Protein AF-T1HSN4-F1 (afdb_monomer_lite)

Foldseek 3Di:
DDPVQVVVVLQQVVVVLLVCLLQVQQDQDPVQKDKDKDDWDQDPDPPPPPDDDDDDDDDDDDDDPDPPPVPRPTPDIHMHMDRHDRPRTLALDDPPDLVNGDNNCLPDPSQQQFDDPVVLVVPLVQLVDPVNLVVVLVVVVVVQVVDPPDDPVSSVSSSVSSNVSSVLVNVSSVVRGGSNVSSVVVVVD

pLDDT: mean 83.78, std 20.52, range [31.2, 98.5]

Organism: Rhodnius prolixus (NCBI:txid13249)

Structure (mmCIF, N/CA/C/O backbone):
data_AF-T1HSN4-F1
#
_entry.id   AF-T1HSN4-F1
#
loop_
_atom_site.group_PDB
_atom_site.id
_atom_site.type_symbol
_atom_site.label_atom_id
_atom_site.label_alt_id
_atom_site.label_comp_id
_atom_site.label_asym_id
_atom_site.label_entity_id
_atom_site.label_seq_id
_atom_site.pdbx_PDB_ins_code
_atom_site.Cartn_x
_atom_site.Cartn_y
_atom_site.Cartn_z
_atom_site.occupancy
_atom_site.B_iso_or_equiv
_atom_site.auth_seq_id
_atom_site.auth_comp_id
_atom_site.auth_asym_id
_atom_site.auth_atom_id
_atom_site.pdbx_PDB_model_num
ATOM 1 N N . MET A 1 1 ? -18.348 -6.187 16.589 1.00 70.88 1 MET A N 1
ATOM 2 C CA . MET A 1 1 ? -16.921 -6.561 16.708 1.00 70.88 1 MET A CA 1
ATOM 3 C C . MET A 1 1 ? -16.352 -5.820 17.912 1.00 70.88 1 MET A C 1
ATOM 5 O O . MET A 1 1 ? -16.680 -4.645 18.036 1.00 70.88 1 MET A O 1
ATOM 9 N N . PRO A 1 2 ? -15.595 -6.470 18.813 1.00 86.38 2 PRO A N 1
ATOM 10 C CA . PRO A 1 2 ? -15.003 -5.798 19.972 1.00 86.38 2 PRO A CA 1
ATOM 11 C C . PRO A 1 2 ? -14.110 -4.615 19.551 1.00 86.38 2 PRO A C 1
ATOM 13 O O . PRO A 1 2 ? -13.456 -4.732 18.510 1.00 86.38 2 PRO A O 1
ATOM 16 N N . PRO A 1 3 ? -14.028 -3.520 20.334 1.00 89.31 3 PRO A N 1
ATOM 17 C CA . PRO A 1 3 ? -13.221 -2.346 19.981 1.00 89.31 3 PRO A CA 1
ATOM 18 C C . PRO A 1 3 ? -11.753 -2.676 19.680 1.00 89.31 3 PRO A C 1
ATOM 20 O O . PRO A 1 3 ? -11.204 -2.196 18.695 1.00 89.31 3 PRO A O 1
ATOM 23 N N . SER A 1 4 ? -11.151 -3.588 20.448 1.00 90.62 4 SER A N 1
ATOM 24 C CA . SER A 1 4 ? -9.770 -4.045 20.236 1.00 90.62 4 SER A CA 1
ATOM 25 C C . SER A 1 4 ? -9.547 -4.725 18.879 1.00 90.62 4 SER A C 1
ATOM 27 O O . SER A 1 4 ? -8.479 -4.606 18.285 1.00 90.62 4 SER A O 1
ATOM 29 N N . ILE A 1 5 ? -10.559 -5.421 18.354 1.00 93.88 5 ILE A N 1
ATOM 30 C CA . ILE A 1 5 ? -10.493 -6.071 17.039 1.00 93.88 5 ILE A CA 1
ATOM 31 C C . ILE A 1 5 ? -10.725 -5.055 15.924 1.00 93.88 5 ILE A C 1
ATOM 33 O O . ILE A 1 5 ? -10.066 -5.140 14.892 1.00 93.88 5 ILE A O 1
ATOM 37 N N . GLN A 1 6 ? -11.607 -4.073 16.132 1.00 93.94 6 GLN A N 1
ATOM 38 C CA . GLN A 1 6 ? -11.789 -2.972 15.180 1.00 93.94 6 GLN A CA 1
ATOM 39 C C . GLN A 1 6 ? -10.503 -2.158 15.027 1.00 93.94 6 GLN A C 1
ATOM 41 O O . GLN A 1 6 ? -10.100 -1.855 13.908 1.00 93.94 6 GLN A O 1
ATOM 46 N N . GLU A 1 7 ? -9.825 -1.869 16.136 1.00 95.12 7 GLU A N 1
ATOM 47 C CA . GLU A 1 7 ? -8.536 -1.183 16.130 1.00 95.12 7 GLU A CA 1
ATOM 48 C C . GLU A 1 7 ? -7.459 -2.015 15.420 1.00 95.12 7 GLU A C 1
ATOM 50 O O . GLU A 1 7 ? -6.764 -1.513 14.537 1.00 95.12 7 GLU A O 1
ATOM 55 N N . LYS A 1 8 ? -7.364 -3.317 15.724 1.00 95.75 8 LYS A N 1
ATOM 56 C CA . LYS A 1 8 ? -6.424 -4.218 15.040 1.00 95.75 8 LYS A CA 1
ATOM 57 C C . LYS A 1 8 ? -6.699 -4.322 13.537 1.00 95.75 8 LYS A C 1
ATOM 59 O O . LYS A 1 8 ? -5.757 -4.368 12.745 1.00 95.75 8 LYS A O 1
ATOM 64 N N . PHE A 1 9 ? -7.970 -4.353 13.143 1.00 97.06 9 PHE A N 1
ATOM 65 C CA . PHE A 1 9 ? -8.371 -4.315 11.742 1.00 97.06 9 PHE A CA 1
ATOM 66 C C . PHE A 1 9 ? -7.920 -3.015 11.079 1.00 97.06 9 PHE A C 1
ATOM 68 O O . PHE A 1 9 ? -7.294 -3.070 10.025 1.00 97.06 9 PHE A O 1
ATOM 75 N N . GLN A 1 10 ? -8.171 -1.869 11.719 1.00 98.12 10 GLN A N 1
ATOM 76 C CA . GLN A 1 10 ? -7.776 -0.560 11.200 1.00 98.12 10 GLN A CA 1
ATOM 77 C C . GLN A 1 10 ? -6.262 -0.480 10.974 1.00 98.12 10 GLN A C 1
ATOM 79 O O . GLN A 1 10 ? -5.831 -0.089 9.895 1.00 98.12 10 GLN A O 1
ATOM 84 N N . ARG A 1 11 ? -5.451 -0.944 11.932 1.00 97.75 11 ARG A N 1
ATOM 85 C CA . ARG A 1 11 ? -3.982 -0.962 11.805 1.00 97.75 11 ARG A CA 1
ATOM 86 C C . ARG A 1 11 ? -3.500 -1.812 10.624 1.00 97.75 11 ARG A C 1
ATOM 88 O O . ARG A 1 11 ? -2.551 -1.450 9.936 1.00 97.75 11 ARG A O 1
ATOM 95 N N . GLN A 1 12 ? -4.140 -2.953 10.361 1.00 97.94 12 GLN A N 1
ATOM 96 C CA . GLN A 1 12 ? -3.793 -3.778 9.197 1.00 97.94 12 GLN A CA 1
ATOM 97 C C . GLN A 1 12 ? -4.318 -3.202 7.885 1.00 97.94 12 GLN A C 1
ATOM 99 O O . GLN A 1 12 ? -3.658 -3.327 6.855 1.00 97.94 12 GLN A O 1
ATOM 104 N N . PHE A 1 13 ? -5.471 -2.541 7.927 1.00 98.31 13 PHE A N 1
ATOM 105 C CA . PHE A 1 13 ? -6.030 -1.841 6.784 1.00 98.31 13 PHE A CA 1
ATOM 106 C C . PHE A 1 13 ? -5.113 -0.697 6.337 1.00 98.31 13 PHE A C 1
ATOM 108 O O . PHE A 1 13 ? -4.832 -0.565 5.150 1.00 98.31 13 PHE A O 1
ATOM 115 N N . GLU A 1 14 ? -4.561 0.067 7.278 1.00 98.50 14 GLU A N 1
ATOM 116 C CA . GLU A 1 14 ? -3.567 1.102 6.981 1.00 98.50 14 GLU A CA 1
ATOM 117 C C . GLU A 1 14 ? -2.347 0.520 6.258 1.00 98.50 14 GLU A C 1
ATOM 119 O O . GLU A 1 14 ? -1.920 1.073 5.252 1.00 98.50 14 GLU A O 1
ATOM 124 N N . ARG A 1 15 ? -1.832 -0.642 6.680 1.00 98.44 15 ARG A N 1
ATOM 125 C CA . ARG A 1 15 ? -0.707 -1.305 5.989 1.00 98.44 15 ARG A CA 1
ATOM 126 C C . ARG A 1 15 ? -1.040 -1.699 4.546 1.00 98.44 15 ARG A C 1
ATOM 128 O O . ARG A 1 15 ? -0.194 -1.527 3.673 1.00 98.44 15 ARG A O 1
ATOM 135 N N . LEU A 1 16 ? -2.258 -2.189 4.291 1.00 98.06 16 LEU A N 1
ATOM 136 C CA . LEU A 1 16 ? -2.744 -2.462 2.932 1.00 98.06 16 LEU A CA 1
ATOM 137 C C . LEU A 1 16 ? -2.761 -1.179 2.088 1.00 98.06 16 LEU A C 1
ATOM 139 O O . LEU A 1 16 ? -2.258 -1.182 0.967 1.00 98.06 16 LEU A O 1
ATOM 143 N N . VAL A 1 17 ? -3.285 -0.083 2.645 1.00 97.88 17 VAL A N 1
ATOM 144 C CA . VAL A 1 17 ? -3.332 1.228 1.978 1.00 97.88 17 VAL A CA 1
ATOM 145 C C . VAL A 1 17 ? -1.932 1.704 1.596 1.00 97.88 17 VAL A C 1
ATOM 147 O O . VAL A 1 17 ? -1.725 2.104 0.454 1.00 97.88 17 VAL A O 1
ATOM 150 N N . ILE A 1 18 ? -0.971 1.643 2.524 1.00 98.12 18 ILE A N 1
ATOM 151 C CA . ILE A 1 18 ? 0.416 2.063 2.276 1.00 98.12 18 ILE A CA 1
ATOM 152 C C . ILE A 1 18 ? 1.037 1.241 1.140 1.00 98.12 18 ILE A C 1
ATOM 154 O O . ILE A 1 18 ? 1.591 1.817 0.203 1.00 98.12 18 ILE A O 1
ATOM 158 N N . LEU A 1 19 ? 0.898 -0.088 1.190 1.00 97.94 19 LEU A N 1
ATOM 159 C CA . LEU A 1 19 ? 1.418 -0.992 0.162 1.00 97.94 19 LEU A CA 1
ATOM 160 C C . LEU A 1 19 ? 0.832 -0.680 -1.223 1.00 97.94 19 LEU A C 1
ATOM 162 O O . LEU A 1 19 ? 1.575 -0.500 -2.190 1.00 97.94 19 LEU A O 1
ATOM 166 N N . ASP A 1 20 ? -0.494 -0.601 -1.322 1.00 97.00 20 ASP A N 1
ATOM 167 C CA . ASP A 1 20 ? -1.179 -0.348 -2.592 1.00 97.00 20 ASP A CA 1
ATOM 168 C C . ASP A 1 20 ? -0.855 1.025 -3.162 1.00 97.00 20 ASP A C 1
ATOM 170 O O . ASP A 1 20 ? -0.756 1.180 -4.381 1.00 97.00 20 ASP A O 1
ATOM 174 N N . TYR A 1 21 ? -0.701 2.019 -2.288 1.00 96.62 21 TYR A N 1
ATOM 175 C CA . TYR A 1 21 ? -0.431 3.381 -2.704 1.00 96.62 21 TYR A CA 1
ATOM 176 C C . TYR A 1 21 ? 0.993 3.535 -3.239 1.00 96.62 21 TYR A C 1
ATOM 178 O O . TYR A 1 21 ? 1.156 4.027 -4.353 1.00 96.62 21 TYR A O 1
ATOM 186 N N . ILE A 1 22 ? 2.005 3.046 -2.507 1.00 96.31 22 ILE A N 1
ATOM 187 C CA . ILE A 1 22 ? 3.416 3.103 -2.933 1.00 96.31 22 ILE A CA 1
ATOM 188 C C . ILE A 1 22 ? 3.606 2.369 -4.262 1.00 96.31 22 ILE A C 1
ATOM 190 O O . ILE A 1 22 ? 4.183 2.913 -5.200 1.00 96.31 22 ILE A O 1
ATOM 194 N N . THR A 1 23 ? 3.067 1.154 -4.374 1.00 95.75 23 THR A N 1
ATOM 195 C CA . THR A 1 23 ? 3.206 0.331 -5.588 1.00 95.75 23 THR A CA 1
ATOM 196 C C . THR A 1 23 ? 2.285 0.773 -6.729 1.00 95.75 23 THR A C 1
ATOM 198 O O . THR A 1 23 ? 2.372 0.240 -7.835 1.00 95.75 23 THR A O 1
ATOM 201 N N . ARG A 1 24 ? 1.394 1.740 -6.473 1.00 94.50 24 ARG A N 1
ATOM 202 C CA . ARG A 1 24 ? 0.307 2.170 -7.358 1.00 94.50 24 ARG A CA 1
ATOM 203 C C . ARG A 1 24 ? -0.432 0.974 -7.968 1.00 94.50 24 ARG A C 1
ATOM 205 O O . ARG A 1 24 ? -0.505 0.834 -9.188 1.00 94.50 24 ARG A O 1
ATOM 212 N N . ASN A 1 25 ? -0.991 0.118 -7.113 1.00 94.50 25 ASN A N 1
ATOM 213 C CA . ASN A 1 25 ? -1.772 -1.031 -7.566 1.00 94.50 25 ASN A CA 1
ATOM 214 C C . ASN A 1 25 ? -2.986 -0.566 -8.391 1.00 94.50 25 ASN A C 1
ATOM 216 O O . ASN A 1 25 ? -3.783 0.264 -7.942 1.00 94.50 25 ASN A O 1
ATOM 220 N N . THR A 1 26 ? -3.098 -1.078 -9.616 1.00 91.56 26 THR A N 1
ATOM 221 C CA . THR A 1 26 ? -4.154 -0.704 -10.564 1.00 91.56 26 THR A CA 1
ATOM 222 C C . THR A 1 26 ? -5.384 -1.603 -10.487 1.00 91.56 26 THR A C 1
ATOM 224 O O . THR A 1 26 ? -6.434 -1.220 -10.995 1.00 91.56 26 THR A O 1
ATOM 227 N N . ASP A 1 27 ? -5.297 -2.739 -9.797 1.00 91.75 27 ASP A N 1
ATOM 228 C CA . ASP A 1 27 ? -6.372 -3.728 -9.710 1.00 91.75 27 ASP A CA 1
ATOM 229 C C . ASP A 1 27 ? -6.675 -4.126 -8.261 1.00 91.75 27 ASP A C 1
ATOM 231 O O . ASP A 1 27 ? -6.878 -5.290 -7.919 1.00 91.75 27 ASP A O 1
ATOM 235 N N . ARG A 1 28 ? -6.706 -3.150 -7.347 1.00 93.31 28 ARG A N 1
ATOM 236 C CA . ARG A 1 28 ? -7.176 -3.418 -5.984 1.00 93.31 28 ARG A CA 1
ATOM 237 C C . ARG A 1 28 ? -8.697 -3.318 -5.899 1.00 93.31 28 ARG A C 1
ATOM 239 O O . ARG A 1 28 ? -9.244 -2.263 -5.553 1.00 93.31 28 ARG A O 1
ATOM 246 N N . SER A 1 29 ? -9.361 -4.435 -6.178 1.00 90.75 29 SER A N 1
ATOM 247 C CA . SER A 1 29 ? -10.767 -4.682 -5.841 1.00 90.75 29 SER A CA 1
ATOM 248 C C . SER A 1 29 ? -10.926 -5.095 -4.367 1.00 90.75 29 SER A C 1
ATOM 250 O O . SER A 1 29 ? -9.941 -5.379 -3.680 1.00 90.75 29 SER A O 1
ATOM 252 N N . ASN A 1 30 ? -12.166 -5.150 -3.867 1.00 88.75 30 ASN A N 1
ATOM 253 C CA . ASN A 1 30 ? -12.437 -5.676 -2.522 1.00 88.75 30 ASN A CA 1
ATOM 254 C C . ASN A 1 30 ? -12.309 -7.204 -2.420 1.00 88.75 30 ASN A C 1
ATOM 256 O O . ASN A 1 30 ? -12.270 -7.725 -1.310 1.00 88.75 30 ASN A O 1
ATOM 260 N N . ASP A 1 31 ? -12.198 -7.897 -3.553 1.00 90.81 31 ASP A N 1
ATOM 261 C CA . ASP A 1 31 ? -11.995 -9.346 -3.607 1.00 90.81 31 ASP A CA 1
ATOM 262 C C . ASP A 1 31 ? -10.498 -9.712 -3.573 1.00 90.81 31 ASP A C 1
ATOM 264 O O . ASP A 1 31 ? -10.127 -10.819 -3.185 1.00 90.81 31 ASP A O 1
ATOM 268 N N . ASN A 1 32 ? -9.620 -8.752 -3.897 1.00 92.62 32 ASN A N 1
ATOM 269 C CA . ASN A 1 32 ? -8.170 -8.950 -3.988 1.00 92.62 32 ASN A CA 1
ATOM 270 C C . ASN A 1 32 ? -7.445 -8.746 -2.643 1.00 92.62 32 ASN A C 1
ATOM 272 O O . ASN A 1 32 ? -6.226 -8.597 -2.594 1.00 92.62 32 ASN A O 1
ATOM 276 N N . TRP A 1 33 ? -8.160 -8.724 -1.522 1.00 95.62 33 TRP A N 1
ATOM 277 C CA . TRP A 1 33 ? -7.564 -8.785 -0.189 1.00 95.62 33 TRP A CA 1
ATOM 278 C C . TRP A 1 33 ? -8.473 -9.569 0.747 1.00 95.62 33 TRP A C 1
ATOM 280 O O . TRP A 1 33 ? -9.692 -9.428 0.738 1.00 95.62 33 TRP A O 1
ATOM 290 N N . LEU A 1 34 ? -7.870 -10.437 1.549 1.00 96.31 34 LEU A N 1
ATOM 291 C CA . LEU A 1 34 ? -8.600 -11.387 2.378 1.00 96.31 34 LEU A CA 1
ATOM 292 C C . LEU A 1 34 ? -8.568 -10.954 3.835 1.00 96.31 34 LEU A C 1
ATOM 294 O O . LEU A 1 34 ? -7.553 -10.451 4.315 1.00 96.31 34 LEU A O 1
ATOM 298 N N . ILE A 1 35 ? -9.657 -11.220 4.553 1.00 96.75 35 ILE A N 1
ATOM 299 C CA . ILE A 1 35 ? -9.759 -11.008 5.997 1.00 96.75 35 ILE A CA 1
ATOM 300 C C . ILE A 1 35 ? -9.915 -12.370 6.668 1.00 96.75 35 ILE A C 1
ATOM 302 O O . ILE A 1 35 ? -10.870 -13.098 6.400 1.00 96.75 35 ILE A O 1
ATOM 306 N N . LYS A 1 36 ? -9.003 -12.706 7.579 1.00 96.00 36 LYS A N 1
ATOM 307 C CA . LYS A 1 36 ? -9.133 -13.864 8.466 1.00 96.00 36 LYS A CA 1
ATOM 308 C C . LYS A 1 36 ? -9.567 -13.375 9.840 1.00 96.00 36 LYS A C 1
ATOM 310 O O . LYS A 1 36 ? -8.852 -12.598 10.461 1.00 96.00 36 LYS A O 1
ATOM 315 N N . TYR A 1 37 ? -10.716 -13.840 10.321 1.00 94.19 37 TYR A N 1
ATOM 316 C CA . TYR A 1 37 ? -11.210 -13.551 11.667 1.00 94.19 37 TYR A CA 1
ATOM 317 C C . TYR A 1 37 ? -11.317 -14.843 12.480 1.00 94.19 37 TYR A C 1
ATOM 319 O O . TYR A 1 37 ? -11.956 -15.800 12.043 1.00 94.19 37 TYR A O 1
ATOM 327 N N . THR A 1 38 ? -10.707 -14.854 13.663 1.00 91.31 38 THR A N 1
ATOM 328 C CA . THR A 1 38 ? -10.774 -15.959 14.622 1.00 91.31 38 THR A CA 1
ATOM 329 C C . THR A 1 38 ? -11.628 -15.508 15.814 1.00 91.31 38 THR A C 1
ATOM 331 O O . THR A 1 38 ? -11.218 -14.592 16.536 1.00 91.31 38 THR A O 1
ATOM 334 N N . PRO A 1 39 ? -12.824 -16.089 16.027 1.00 86.25 39 PRO A N 1
ATOM 335 C CA . PRO A 1 39 ? -13.663 -15.758 17.176 1.00 86.25 39 PRO A CA 1
ATOM 336 C C . PRO A 1 39 ? -13.039 -16.277 18.483 1.00 86.25 39 PRO A C 1
ATOM 338 O O . PRO A 1 39 ? -12.220 -17.197 18.443 1.00 86.25 39 PRO A O 1
ATOM 341 N N . PRO A 1 40 ? -13.427 -15.725 19.647 1.00 84.44 40 PRO A N 1
ATOM 342 C CA . PRO A 1 40 ? -12.931 -16.226 20.920 1.00 84.44 40 PRO A CA 1
ATOM 343 C C . PRO A 1 40 ? -13.474 -17.635 21.181 1.00 84.44 40 PRO A C 1
ATOM 345 O O . PRO A 1 40 ? -14.679 -17.865 21.060 1.00 84.44 40 PRO A O 1
ATOM 348 N N . VAL A 1 41 ? -12.599 -18.574 21.546 1.00 79.44 41 VAL A N 1
ATOM 349 C CA . VAL A 1 41 ? -12.989 -19.946 21.903 1.00 79.44 41 VAL A CA 1
ATOM 350 C C . VAL A 1 41 ? -12.861 -20.112 23.410 1.00 79.44 41 VAL A C 1
ATOM 352 O O . VAL A 1 41 ? -11.775 -19.962 23.968 1.00 79.44 41 VAL A O 1
ATOM 355 N N . VAL A 1 42 ? -13.972 -20.450 24.066 1.00 71.06 42 VAL A N 1
ATOM 356 C CA . VAL A 1 42 ? -13.965 -20.896 25.462 1.00 71.06 42 VAL A CA 1
ATOM 357 C C . VAL A 1 42 ? -13.654 -22.388 25.458 1.00 71.06 42 VAL A C 1
ATOM 359 O O . VAL A 1 42 ? -14.485 -23.205 25.053 1.00 71.06 42 VAL A O 1
ATOM 362 N N . ARG A 1 43 ? -12.436 -22.764 25.857 1.00 65.00 43 ARG A N 1
ATOM 363 C CA . ARG A 1 43 ? -12.098 -24.174 26.068 1.00 65.00 43 ARG A CA 1
ATOM 364 C C . ARG A 1 43 ? -12.631 -24.613 27.424 1.00 65.00 43 ARG A C 1
ATOM 366 O O . ARG A 1 43 ? -11.959 -24.454 28.437 1.00 65.00 43 ARG A O 1
ATOM 373 N N . ASN A 1 44 ? -13.807 -25.232 27.432 1.00 58.56 44 ASN A N 1
ATOM 374 C CA . ASN A 1 44 ? -14.220 -26.039 28.574 1.00 58.56 44 ASN A CA 1
ATOM 375 C C . ASN A 1 44 ? -13.273 -27.243 28.638 1.00 58.56 44 ASN A C 1
ATOM 377 O O . ASN A 1 44 ? -13.325 -28.111 27.763 1.00 58.56 44 ASN A O 1
ATOM 381 N N . GLN A 1 45 ? -12.379 -27.294 29.628 1.00 55.12 45 GLN A N 1
ATOM 382 C CA . GLN A 1 45 ? -11.611 -28.512 29.875 1.00 55.12 45 GLN A CA 1
ATOM 383 C C . GLN A 1 45 ? -12.601 -29.671 30.095 1.00 55.12 45 GLN A C 1
ATOM 385 O O . GLN A 1 45 ? -13.562 -29.511 30.858 1.00 55.12 45 GLN A O 1
ATOM 390 N N . PRO A 1 46 ? -12.414 -30.846 29.465 1.00 51.22 46 PRO A N 1
ATOM 391 C CA . PRO A 1 46 ? -13.139 -32.025 29.896 1.00 51.22 46 PRO A CA 1
ATOM 392 C C . PRO A 1 46 ? -12.680 -32.320 31.324 1.00 51.22 46 PRO A C 1
ATOM 394 O O . PRO A 1 46 ? -11.526 -32.681 31.541 1.00 51.22 46 PRO A O 1
ATOM 397 N N . ARG A 1 47 ? -13.577 -32.128 32.302 1.00 49.03 47 ARG A N 1
ATOM 398 C CA . ARG A 1 47 ? -13.375 -32.598 33.676 1.00 49.03 47 ARG A CA 1
ATOM 399 C C . ARG A 1 47 ? -12.904 -34.046 33.594 1.00 49.03 47 ARG A C 1
ATOM 401 O O . ARG A 1 47 ? -13.645 -34.903 33.109 1.00 49.03 47 ARG A O 1
ATOM 408 N N . SER A 1 48 ? -11.675 -34.308 34.028 1.00 48.94 48 SER A N 1
ATOM 409 C CA . SER A 1 48 ? -11.170 -35.658 34.220 1.00 48.94 48 SER A CA 1
ATOM 410 C C . SER A 1 48 ? -12.082 -36.349 35.226 1.00 48.94 48 SER A C 1
ATOM 412 O O . SER A 1 48 ? -12.029 -36.132 36.433 1.00 48.94 48 SER A O 1
ATOM 414 N N . ASN A 1 49 ? -12.990 -37.167 34.708 1.00 51.34 49 ASN A N 1
ATOM 415 C CA . ASN A 1 49 ? -13.855 -38.003 35.511 1.00 51.34 49 ASN A CA 1
ATOM 416 C C . ASN A 1 49 ? -13.040 -39.226 35.953 1.00 51.34 49 ASN A C 1
ATOM 418 O O . ASN A 1 49 ? -13.219 -40.325 35.436 1.00 51.34 49 ASN A O 1
ATOM 422 N N . SER A 1 50 ? -12.099 -39.034 36.874 1.00 47.16 50 SER A N 1
ATOM 423 C CA . SER A 1 50 ? -11.416 -40.127 37.571 1.00 47.16 50 SER A CA 1
ATOM 424 C C . SER A 1 50 ? -12.076 -40.338 38.928 1.00 47.16 50 SER A C 1
ATOM 426 O O . SER A 1 50 ? -11.562 -39.946 39.971 1.00 47.16 50 SER A O 1
ATOM 428 N N . GLY A 1 51 ? -13.257 -40.953 38.892 1.00 43.47 51 GLY A N 1
ATOM 429 C CA . GLY A 1 51 ? -13.813 -41.633 40.051 1.00 43.47 51 GLY A CA 1
ATOM 430 C C . GLY A 1 51 ? -13.149 -43.000 40.203 1.00 43.47 51 GLY A C 1
ATOM 431 O O . GLY A 1 51 ? -13.419 -43.894 39.408 1.00 43.47 51 GLY A O 1
ATOM 432 N N . ALA A 1 52 ? -12.306 -43.159 41.222 1.00 36.03 52 ALA A N 1
ATOM 433 C CA . ALA A 1 52 ? -12.044 -44.436 41.886 1.00 36.03 52 ALA A CA 1
ATOM 434 C C . ALA A 1 52 ? -11.465 -44.169 43.286 1.00 36.03 52 ALA A C 1
ATOM 436 O O . ALA A 1 52 ? -10.528 -43.401 43.468 1.00 36.03 52 ALA A O 1
ATOM 437 N N . THR A 1 53 ? -12.110 -44.777 44.270 1.00 35.16 53 THR A N 1
ATOM 438 C CA . THR A 1 53 ? -12.031 -44.575 45.719 1.00 35.16 53 THR A CA 1
ATOM 439 C C . THR A 1 53 ? -10.882 -45.310 46.425 1.00 35.16 53 THR A C 1
ATOM 441 O O . THR A 1 53 ? -10.536 -46.420 46.036 1.00 35.16 53 THR A O 1
ATOM 444 N N . ALA A 1 54 ? -10.519 -44.742 47.588 1.00 36.97 54 ALA A N 1
ATOM 445 C CA . ALA A 1 54 ? -10.107 -45.368 48.859 1.00 36.97 54 ALA A CA 1
ATOM 446 C C . ALA A 1 54 ? -8.604 -45.537 49.186 1.00 36.97 54 ALA A C 1
ATOM 448 O O . ALA A 1 54 ? -7.892 -46.302 48.548 1.00 36.97 54 ALA A O 1
ATOM 449 N N . GLY A 1 55 ? -8.192 -44.928 50.311 1.00 31.20 55 GLY A N 1
ATOM 450 C CA . GLY A 1 55 ? -7.051 -45.356 51.136 1.00 31.20 55 GLY A CA 1
ATOM 451 C C . GLY A 1 55 ? -6.384 -44.199 51.886 1.00 31.20 55 GLY A C 1
ATOM 452 O O . GLY A 1 55 ? -5.856 -43.306 51.242 1.00 31.20 55 GLY A O 1
ATOM 453 N N . GLY A 1 56 ? -6.454 -44.194 53.223 1.00 32.75 56 GLY A N 1
ATOM 454 C CA . GLY A 1 56 ? -5.976 -43.119 54.107 1.00 32.75 56 GLY A CA 1
ATOM 455 C C . GLY A 1 56 ? -4.456 -42.912 54.133 1.00 32.75 56 GLY A C 1
ATOM 456 O O . GLY A 1 56 ? -3.697 -43.805 53.787 1.00 32.75 56 GLY A O 1
ATOM 457 N N . ASP A 1 57 ? -4.001 -41.728 54.542 1.00 32.25 57 ASP A N 1
ATOM 458 C CA . ASP A 1 57 ? -3.583 -41.472 55.926 1.00 32.25 57 ASP A CA 1
ATOM 459 C C . ASP A 1 57 ? -3.172 -40.003 56.117 1.00 32.25 57 ASP A C 1
ATOM 461 O O . ASP A 1 57 ? -2.730 -39.317 55.196 1.00 32.25 57 ASP A O 1
ATOM 465 N N . ALA A 1 58 ? -3.377 -39.517 57.338 1.00 41.81 58 ALA A N 1
ATOM 466 C CA . ALA A 1 58 ? -3.118 -38.152 57.766 1.00 41.81 58 ALA A CA 1
ATOM 467 C C . ALA A 1 58 ? -1.622 -37.899 58.011 1.00 41.81 58 ALA A C 1
ATOM 469 O O . ALA A 1 58 ? -0.992 -38.651 58.751 1.00 41.81 58 ALA A O 1
ATOM 470 N N . ASN A 1 59 ? -1.081 -36.795 57.481 1.00 34.47 59 ASN A N 1
ATOM 471 C CA . ASN A 1 59 ? -0.093 -35.983 58.199 1.00 34.47 59 ASN A CA 1
ATOM 472 C C . ASN A 1 59 ? 0.157 -34.607 57.558 1.00 34.47 59 ASN A C 1
ATOM 474 O O . ASN A 1 59 ? 0.148 -34.441 56.344 1.00 34.47 59 ASN A O 1
ATOM 478 N N . ASN A 1 60 ? 0.384 -33.647 58.455 1.00 42.91 60 ASN A N 1
ATOM 479 C CA . ASN A 1 60 ? 0.539 -32.202 58.287 1.00 42.91 60 ASN A CA 1
ATOM 480 C C . ASN A 1 60 ? 1.497 -31.738 57.178 1.00 42.91 60 ASN A C 1
ATOM 482 O O . ASN A 1 60 ? 2.606 -32.264 57.072 1.00 42.91 60 ASN A O 1
ATOM 486 N N . LYS A 1 61 ? 1.134 -30.626 56.520 1.00 35.41 61 LYS A N 1
ATOM 487 C CA . LYS A 1 61 ? 2.018 -29.476 56.247 1.00 35.41 61 LYS A CA 1
ATOM 488 C C . LYS A 1 61 ? 1.204 -28.251 55.816 1.00 35.41 61 LYS A C 1
ATOM 490 O O . LYS A 1 61 ? 0.283 -28.359 55.017 1.00 35.41 61 LYS A O 1
ATOM 495 N N . GLU A 1 62 ? 1.545 -27.122 56.426 1.00 41.66 62 GLU A N 1
ATOM 496 C CA . GLU A 1 62 ? 1.116 -25.767 56.080 1.00 41.66 62 GLU A CA 1
ATOM 497 C C . GLU A 1 62 ? 1.586 -25.440 54.660 1.00 41.66 62 GLU A C 1
ATOM 499 O O . GLU A 1 62 ? 2.758 -25.649 54.373 1.00 41.66 62 GLU A O 1
ATOM 504 N N . GLU A 1 63 ? 0.707 -24.930 53.795 1.00 38.50 63 GLU A N 1
ATOM 505 C CA . GLU A 1 63 ? 1.078 -24.211 52.571 1.00 38.50 63 GLU A CA 1
ATOM 506 C C . GLU A 1 63 ? -0.135 -23.406 52.067 1.00 38.50 63 GLU A C 1
ATOM 508 O O . GLU A 1 63 ? -1.292 -23.730 52.336 1.00 38.50 63 GLU A O 1
ATOM 513 N N . GLU A 1 64 ? 0.176 -22.272 51.457 1.00 36.88 64 GLU A N 1
ATOM 514 C CA . GLU A 1 64 ? -0.610 -21.047 51.324 1.00 36.88 64 GLU A CA 1
ATOM 515 C C . GLU A 1 64 ? -1.981 -21.194 50.641 1.00 36.88 64 GLU A C 1
ATOM 517 O O . GLU A 1 64 ? -2.205 -22.063 49.800 1.00 36.88 64 GLU A O 1
ATOM 522 N N . MET A 1 65 ? -2.892 -20.260 50.956 1.00 39.81 65 MET A N 1
ATOM 523 C CA . MET A 1 65 ? -4.092 -19.976 50.162 1.00 39.81 65 MET A CA 1
ATOM 524 C C . MET A 1 65 ? -3.687 -19.605 48.725 1.00 39.81 65 MET A C 1
ATOM 526 O O . MET A 1 65 ? -3.544 -18.432 48.390 1.00 39.81 65 MET A O 1
ATOM 530 N N . GLN A 1 66 ? -3.503 -20.602 47.864 1.00 35.84 66 GLN A N 1
ATOM 531 C CA . GLN A 1 66 ? -3.467 -20.402 46.424 1.00 35.84 66 GLN A CA 1
ATOM 532 C C . GLN A 1 66 ? -4.897 -20.128 45.958 1.00 35.84 66 GLN A C 1
ATOM 534 O O . GLN A 1 66 ? -5.742 -21.026 45.917 1.00 35.84 66 GLN A O 1
ATOM 539 N N . GLU A 1 67 ? -5.170 -18.866 45.618 1.00 35.44 67 GLU A N 1
ATOM 540 C CA . GLU A 1 67 ? -6.281 -18.494 44.747 1.00 35.44 67 GLU A CA 1
ATOM 541 C C . GLU A 1 67 ? -6.196 -19.347 43.480 1.00 35.44 67 GLU A C 1
ATOM 543 O O . GLU A 1 67 ? -5.422 -19.076 42.564 1.00 35.44 67 GLU A O 1
ATOM 548 N N . THR A 1 68 ? -7.017 -20.388 43.411 1.00 40.94 68 THR A N 1
ATOM 549 C CA . THR A 1 68 ? -7.288 -21.108 42.171 1.00 40.94 68 THR A CA 1
ATOM 550 C C . THR A 1 68 ? -8.226 -20.254 41.323 1.00 40.94 68 THR A C 1
ATOM 552 O O . THR A 1 68 ? -9.383 -20.589 41.084 1.00 40.94 68 THR A O 1
ATOM 555 N N . THR A 1 69 ? -7.731 -19.109 40.851 1.00 42.56 69 THR A N 1
ATOM 556 C CA . THR A 1 69 ? -8.259 -18.524 39.619 1.00 42.56 69 THR A CA 1
ATOM 557 C C . THR A 1 69 ? -7.666 -19.330 38.476 1.00 42.56 69 THR A C 1
ATOM 559 O O . THR A 1 69 ? -6.670 -18.965 37.859 1.00 42.56 69 THR A O 1
ATOM 562 N N . ASP A 1 70 ? -8.263 -20.502 38.261 1.00 41.91 70 ASP A N 1
ATOM 563 C CA . ASP A 1 70 ? -8.083 -21.296 37.055 1.00 41.91 70 ASP A CA 1
ATOM 564 C C . ASP A 1 70 ? -8.491 -20.393 35.886 1.00 41.91 70 ASP A C 1
ATOM 566 O O . ASP A 1 70 ? -9.671 -20.165 35.614 1.00 41.91 70 ASP A O 1
ATOM 570 N N . TRP A 1 71 ? -7.494 -19.766 35.265 1.00 54.62 71 TRP A N 1
ATOM 571 C CA . TRP A 1 71 ? -7.671 -18.960 34.075 1.00 54.62 71 TRP A CA 1
ATOM 572 C C . TRP A 1 71 ? -8.218 -19.882 32.992 1.00 54.62 71 TRP A C 1
ATOM 574 O O . TRP A 1 71 ? -7.468 -20.632 32.363 1.00 54.62 71 TRP A O 1
ATOM 584 N N . GLU A 1 72 ? -9.530 -19.836 32.763 1.00 52.22 72 GLU A N 1
ATOM 585 C CA . GLU A 1 72 ? -10.110 -20.331 31.524 1.00 52.22 72 GLU A CA 1
ATOM 586 C C . GLU A 1 72 ? -9.282 -19.727 30.385 1.00 52.22 72 GLU A C 1
ATOM 588 O O . GLU A 1 72 ? -9.210 -18.506 30.219 1.00 52.22 72 GLU A O 1
ATOM 593 N N . CYS A 1 73 ? -8.572 -20.579 29.644 1.00 54.19 73 CYS A N 1
ATOM 594 C CA . CYS A 1 73 ? -7.798 -20.161 28.488 1.00 54.19 73 CYS A CA 1
ATOM 595 C C . CYS A 1 73 ? -8.797 -19.756 27.399 1.00 54.19 73 CYS A C 1
ATOM 597 O O . CYS A 1 73 ? -9.197 -20.562 26.558 1.00 54.19 73 CYS A O 1
ATOM 599 N N . ILE A 1 74 ? -9.275 -18.514 27.483 1.00 61.44 74 ILE A N 1
ATOM 600 C CA . ILE A 1 74 ? -10.055 -17.870 26.439 1.00 61.44 74 ILE A CA 1
ATOM 601 C C . ILE A 1 74 ? -9.042 -17.496 25.363 1.00 61.44 74 ILE A C 1
ATOM 603 O O . ILE A 1 74 ? -8.254 -16.560 25.536 1.00 61.44 74 ILE A O 1
ATOM 607 N N . ASP A 1 75 ? -9.053 -18.234 24.253 1.00 70.06 75 ASP A N 1
ATOM 608 C CA . ASP A 1 75 ? -8.304 -17.835 23.064 1.00 70.06 75 ASP A CA 1
ATOM 609 C C . ASP A 1 75 ? -8.815 -16.437 22.667 1.00 70.06 75 ASP A C 1
ATOM 611 O O . ASP A 1 75 ? -10.003 -16.248 22.384 1.00 70.06 75 ASP A O 1
ATOM 615 N N . LYS A 1 76 ? -7.942 -15.420 22.740 1.00 80.19 76 LYS A N 1
ATOM 616 C CA . LYS A 1 76 ? -8.323 -14.032 22.443 1.00 80.19 76 LYS A CA 1
ATOM 617 C C . LYS A 1 76 ? -8.787 -13.941 20.984 1.00 80.19 76 LYS A C 1
ATOM 619 O O . LYS A 1 76 ? -8.163 -14.558 20.120 1.00 80.19 76 LYS A O 1
ATOM 624 N N . PRO A 1 77 ? -9.839 -13.157 20.687 1.00 88.38 77 PRO A N 1
ATOM 625 C CA . PRO A 1 77 ? -10.261 -12.968 19.308 1.00 88.38 77 PRO A CA 1
ATOM 626 C C . PRO A 1 77 ? -9.123 -12.355 18.489 1.00 88.38 77 PRO A C 1
ATOM 628 O O . PRO A 1 77 ? -8.359 -11.533 19.002 1.00 88.38 77 PRO A O 1
ATOM 631 N N . ASP A 1 78 ? -9.029 -12.734 17.217 1.00 91.94 78 ASP A N 1
ATOM 632 C CA . ASP A 1 78 ? -7.963 -12.275 16.328 1.00 91.94 78 ASP A CA 1
ATOM 633 C C . ASP A 1 78 ? -8.483 -11.894 14.939 1.00 91.94 78 ASP A C 1
ATOM 635 O O . ASP A 1 78 ? -9.483 -12.436 14.468 1.00 91.94 78 ASP A O 1
ATOM 639 N N . ILE A 1 79 ? -7.807 -10.955 14.278 1.00 95.62 79 ILE A N 1
ATOM 640 C CA . ILE A 1 79 ? -8.108 -10.537 12.907 1.00 95.62 79 ILE A CA 1
ATOM 641 C C . ILE A 1 79 ? -6.823 -10.267 12.126 1.00 95.62 79 ILE A C 1
ATOM 643 O O . ILE A 1 79 ? -5.894 -9.650 12.655 1.00 95.62 79 ILE A O 1
ATOM 647 N N . SER A 1 80 ? -6.770 -10.694 10.863 1.00 96.38 80 SER A N 1
ATOM 648 C CA . SER A 1 80 ? -5.676 -10.377 9.945 1.00 96.38 80 SER A CA 1
ATOM 649 C C . SER A 1 80 ? -6.128 -10.092 8.516 1.00 96.38 80 SER A C 1
ATOM 651 O O . SER A 1 80 ? -7.151 -10.610 8.074 1.00 96.38 80 SER A O 1
ATOM 653 N N . ILE A 1 81 ? -5.358 -9.264 7.805 1.00 97.50 81 ILE A N 1
ATOM 654 C CA . ILE A 1 81 ? -5.537 -8.926 6.390 1.00 97.50 81 ILE A CA 1
ATOM 655 C C . ILE A 1 81 ? -4.382 -9.517 5.580 1.00 97.50 81 ILE A C 1
ATOM 657 O O . ILE A 1 81 ? -3.225 -9.431 5.989 1.00 97.50 81 ILE A O 1
ATOM 661 N N . ALA A 1 82 ? -4.692 -10.084 4.417 1.00 97.50 82 ALA A N 1
ATOM 662 C CA . ALA A 1 82 ? -3.709 -10.510 3.428 1.00 97.50 82 ALA A CA 1
ATOM 663 C C . ALA A 1 82 ? -3.966 -9.799 2.093 1.00 97.50 82 ALA A C 1
ATOM 665 O O . ALA A 1 82 ? -5.037 -9.957 1.509 1.00 97.50 82 ALA A O 1
ATOM 666 N N . ALA A 1 83 ? -2.983 -9.035 1.609 1.00 96.81 83 ALA A N 1
ATOM 667 C CA . ALA A 1 83 ? -3.002 -8.431 0.278 1.00 96.81 83 ALA A CA 1
ATOM 668 C C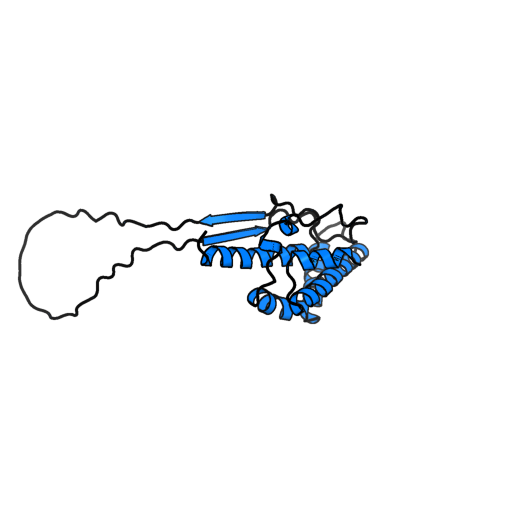 . ALA A 1 83 ? -2.577 -9.483 -0.755 1.00 96.81 83 ALA A C 1
ATOM 670 O O . ALA A 1 83 ? -1.392 -9.807 -0.869 1.00 96.81 83 ALA A O 1
ATOM 671 N N . ILE A 1 84 ? -3.547 -10.047 -1.469 1.00 94.94 84 ILE A N 1
ATOM 672 C CA . ILE A 1 84 ? -3.297 -11.052 -2.507 1.00 94.94 84 ILE A CA 1
ATOM 673 C C . ILE A 1 84 ? -3.306 -10.389 -3.882 1.00 94.94 84 ILE A C 1
ATOM 675 O O . ILE A 1 84 ? -3.685 -9.233 -4.002 1.00 94.94 84 ILE A O 1
ATOM 679 N N . ASP A 1 85 ? -2.863 -11.108 -4.908 1.00 93.31 85 ASP A N 1
ATOM 680 C CA . ASP A 1 85 ? -2.965 -10.665 -6.302 1.00 93.31 85 ASP A CA 1
ATOM 681 C C . ASP A 1 85 ? -2.421 -9.241 -6.565 1.00 93.31 85 ASP A C 1
ATOM 683 O O . ASP A 1 85 ? -3.146 -8.268 -6.769 1.00 93.31 85 ASP A O 1
ATOM 687 N N . ASN A 1 86 ? -1.094 -9.106 -6.489 1.00 94.00 86 ASN A N 1
ATOM 688 C CA . ASN A 1 86 ? -0.377 -7.840 -6.704 1.00 94.00 86 ASN A CA 1
ATOM 689 C C . ASN A 1 86 ? 0.220 -7.739 -8.123 1.00 94.00 86 ASN A C 1
ATOM 691 O O . ASN A 1 86 ? 1.148 -6.965 -8.347 1.00 94.00 86 ASN A O 1
ATOM 695 N N . GLY A 1 87 ? -0.263 -8.552 -9.071 1.00 92.88 87 GLY A N 1
ATOM 696 C CA . GLY A 1 87 ? 0.333 -8.689 -10.407 1.00 92.88 87 GLY A CA 1
ATOM 697 C C . GLY A 1 87 ? 0.195 -7.453 -11.302 1.00 92.88 87 GLY A C 1
ATOM 698 O O . GLY A 1 87 ? 0.958 -7.303 -12.251 1.00 92.88 87 GLY A O 1
ATOM 699 N N . LEU A 1 88 ? -0.744 -6.555 -10.990 1.00 92.75 88 LEU A N 1
ATOM 700 C CA . LEU A 1 88 ? -1.036 -5.329 -11.744 1.00 92.75 88 LEU A CA 1
ATOM 701 C C . LEU A 1 88 ? -0.629 -4.064 -10.964 1.00 92.75 88 LEU A C 1
ATOM 703 O O . LEU A 1 88 ? -1.369 -3.078 -10.889 1.00 92.75 88 LEU A O 1
ATOM 707 N N . ALA A 1 89 ? 0.563 -4.103 -10.370 1.00 94.75 89 ALA A N 1
ATOM 708 C CA . ALA A 1 89 ? 1.213 -2.976 -9.705 1.00 94.75 89 ALA A CA 1
ATOM 709 C C . ALA A 1 89 ? 2.428 -2.465 -10.509 1.00 94.75 89 ALA A C 1
ATOM 711 O O . ALA A 1 89 ? 2.766 -3.007 -11.559 1.00 94.75 89 ALA A O 1
ATOM 712 N N . PHE A 1 90 ? 3.080 -1.406 -10.021 1.00 95.25 90 PHE A N 1
ATOM 713 C CA . PHE A 1 90 ? 4.233 -0.745 -10.649 1.00 95.25 90 PHE A CA 1
ATOM 714 C C . PHE A 1 90 ? 3.981 -0.275 -12.096 1.00 95.25 90 PHE A C 1
ATOM 716 O O . PHE A 1 90 ? 4.686 -0.684 -13.024 1.00 95.25 90 PHE A O 1
ATOM 723 N N . PRO A 1 91 ? 2.996 0.606 -12.343 1.00 94.12 91 PRO A N 1
ATOM 724 C CA . PRO A 1 91 ? 2.788 1.156 -13.673 1.00 94.12 91 PRO A CA 1
ATOM 725 C C . PRO A 1 91 ? 3.906 2.140 -14.046 1.00 94.12 91 PRO A C 1
ATOM 727 O O . PRO A 1 91 ? 4.393 2.907 -13.221 1.00 94.12 91 PRO A O 1
ATOM 730 N N . PHE A 1 92 ? 4.279 2.175 -15.325 1.00 89.31 92 PHE A N 1
ATOM 731 C CA . PHE A 1 92 ? 5.306 3.095 -15.839 1.00 89.31 92 PHE A CA 1
ATOM 732 C C . PHE A 1 92 ? 4.807 4.536 -16.042 1.00 89.31 92 PHE A C 1
ATOM 734 O O . PHE A 1 92 ? 5.582 5.423 -16.392 1.00 89.31 92 PHE A O 1
ATOM 74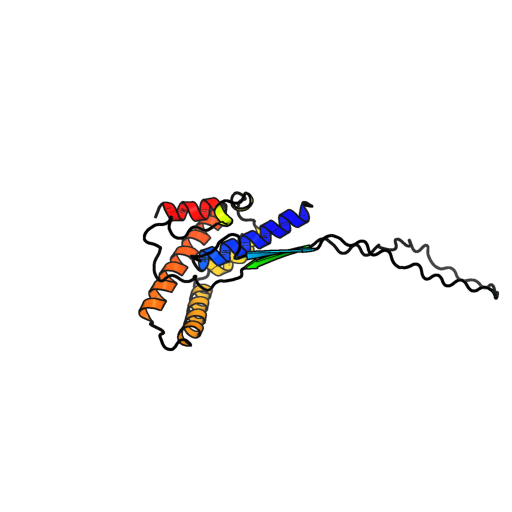1 N N . LYS A 1 93 ? 3.503 4.776 -15.893 1.00 86.75 93 LYS A N 1
ATOM 742 C CA . LYS A 1 93 ? 2.883 6.103 -15.892 1.00 86.75 93 LYS A CA 1
ATOM 743 C C . LYS A 1 93 ? 1.606 6.077 -15.061 1.00 86.75 93 LYS A C 1
ATOM 745 O O . LYS A 1 93 ? 0.997 5.021 -14.891 1.00 86.75 93 LYS A O 1
ATOM 750 N N . HIS A 1 94 ? 1.156 7.240 -14.605 1.00 81.44 94 HIS A N 1
ATOM 751 C CA . HIS A 1 94 ? -0.203 7.350 -14.084 1.00 81.44 94 HIS A CA 1
ATOM 752 C C . HIS A 1 94 ? -1.221 7.033 -15.196 1.00 81.44 94 HIS A C 1
ATOM 754 O O . HIS A 1 94 ? -0.968 7.351 -16.362 1.00 81.44 94 HIS A O 1
ATOM 760 N N . PRO A 1 95 ? -2.361 6.399 -14.869 1.00 75.00 95 PRO A N 1
ATOM 761 C CA . PRO A 1 95 ? -3.425 6.188 -15.839 1.00 75.00 95 PRO A CA 1
ATOM 762 C C . PRO A 1 95 ? -3.898 7.501 -16.460 1.00 75.00 95 PRO A C 1
ATOM 764 O O . PRO A 1 95 ? -4.085 8.482 -15.745 1.00 75.00 95 PRO A O 1
ATOM 767 N N . ASP A 1 96 ? -4.181 7.490 -17.765 1.00 72.50 96 ASP A N 1
ATOM 768 C CA . ASP A 1 96 ? -4.645 8.683 -18.494 1.00 72.50 96 ASP A CA 1
ATOM 769 C C . ASP A 1 96 ? -6.002 9.198 -17.972 1.00 72.50 96 ASP A C 1
ATOM 771 O O . ASP A 1 96 ? -6.340 10.370 -18.115 1.00 72.50 96 ASP A O 1
ATOM 775 N N . SER A 1 97 ? -6.783 8.325 -17.330 1.00 72.62 97 SER A N 1
ATOM 776 C CA . SER A 1 97 ? -7.957 8.705 -16.552 1.00 72.62 97 SER A CA 1
ATOM 777 C C . SER A 1 97 ? -7.850 8.133 -15.149 1.00 72.62 97 SER A C 1
ATOM 779 O O . SER A 1 97 ? -7.808 6.915 -14.967 1.00 72.62 97 SER A O 1
ATOM 781 N N . TRP A 1 98 ? -7.899 9.003 -14.139 1.00 61.94 98 TRP A N 1
ATOM 782 C CA . TRP A 1 98 ? -7.892 8.590 -12.733 1.00 61.94 98 TRP A CA 1
ATOM 783 C C . TRP A 1 98 ? -9.064 7.658 -12.373 1.00 61.94 98 TRP A C 1
ATOM 785 O O . TRP A 1 98 ? -8.972 6.898 -11.412 1.00 61.94 98 TRP A O 1
ATOM 795 N N . ARG A 1 99 ? -10.150 7.667 -13.165 1.00 62.38 99 ARG A N 1
ATOM 796 C CA . ARG A 1 99 ? -11.321 6.792 -12.985 1.00 62.38 99 ARG A CA 1
ATOM 797 C C . ARG A 1 99 ? -11.128 5.370 -13.508 1.00 62.38 99 ARG A C 1
ATOM 799 O O . ARG A 1 99 ? -11.944 4.517 -13.183 1.00 62.38 99 ARG A O 1
ATOM 806 N N . ALA A 1 100 ? -10.099 5.116 -14.314 1.00 70.31 100 ALA A N 1
ATOM 807 C CA . ALA A 1 100 ? -9.909 3.807 -14.934 1.00 70.31 100 ALA A CA 1
ATOM 808 C C . ALA A 1 100 ? -9.407 2.744 -13.940 1.00 70.31 100 ALA A C 1
ATOM 810 O O . ALA A 1 100 ? -9.724 1.574 -14.110 1.00 70.31 100 ALA A O 1
ATOM 811 N N . TYR A 1 101 ? -8.677 3.154 -12.893 1.00 82.06 101 TYR A N 1
ATOM 812 C CA . TYR A 1 101 ? -8.055 2.243 -11.919 1.00 82.06 101 TYR A CA 1
ATOM 813 C C . TYR A 1 101 ? -8.139 2.813 -10.488 1.00 82.06 101 TYR A C 1
ATOM 815 O O . TYR A 1 101 ? -7.146 3.342 -9.956 1.00 82.06 101 TYR A O 1
ATOM 823 N N . PRO A 1 102 ? -9.346 2.812 -9.887 1.00 89.44 102 PRO A N 1
ATOM 824 C CA . PRO A 1 102 ? -9.567 3.311 -8.537 1.00 89.44 102 PRO A CA 1
ATOM 825 C C . PRO A 1 102 ? -9.163 2.279 -7.477 1.00 89.44 102 PRO A C 1
ATOM 827 O O . PRO A 1 102 ? -9.274 1.070 -7.675 1.00 89.44 102 PRO A O 1
ATOM 830 N N . TYR A 1 103 ? -8.777 2.767 -6.300 1.00 93.19 103 TYR A N 1
ATOM 831 C CA . TYR A 1 103 ? -8.640 1.921 -5.118 1.00 93.19 103 TYR A CA 1
ATOM 832 C C . TYR A 1 103 ? -10.025 1.640 -4.530 1.00 93.19 103 TYR A C 1
ATOM 834 O O . TYR A 1 103 ? -10.651 2.543 -3.973 1.00 93.19 103 TYR A O 1
ATOM 842 N N . HIS A 1 104 ? -10.517 0.403 -4.618 1.00 93.31 104 HIS A N 1
ATOM 843 C CA . HIS A 1 104 ? -11.884 0.093 -4.179 1.00 93.31 104 HIS A CA 1
ATOM 844 C C . HIS A 1 104 ? -12.065 0.237 -2.668 1.00 93.31 104 HIS A C 1
ATOM 846 O O . HIS A 1 104 ? -13.141 0.618 -2.196 1.00 93.31 104 HIS A O 1
ATOM 852 N N . TRP A 1 105 ? -10.989 0.024 -1.908 1.00 95.00 105 TRP A N 1
ATOM 853 C CA . TRP A 1 105 ? -10.996 0.268 -0.476 1.00 95.00 105 TRP A CA 1
ATOM 854 C C . TRP A 1 105 ? -11.231 1.739 -0.117 1.00 95.00 105 TRP A C 1
ATOM 856 O O . TRP A 1 105 ? -11.652 2.013 0.999 1.00 95.00 105 TRP A O 1
ATOM 866 N N . ALA A 1 106 ? -11.034 2.704 -1.023 1.00 94.25 106 ALA A N 1
ATOM 867 C CA . ALA A 1 106 ? -11.251 4.120 -0.712 1.00 94.25 106 ALA A CA 1
ATOM 868 C C . ALA A 1 106 ? -12.722 4.453 -0.395 1.00 94.25 106 ALA A C 1
ATOM 870 O O . ALA A 1 106 ? -13.008 5.488 0.207 1.00 94.25 106 ALA A O 1
ATOM 871 N N . TRP A 1 107 ? -13.659 3.581 -0.781 1.00 93.31 107 TRP A N 1
ATOM 872 C CA . TRP A 1 107 ? -15.092 3.772 -0.546 1.00 93.31 107 TRP A CA 1
ATOM 873 C C . TRP A 1 107 ? -15.615 3.133 0.742 1.00 93.31 107 TRP A C 1
ATOM 875 O O . TRP A 1 107 ? -16.771 3.369 1.102 1.00 93.31 107 TRP A O 1
ATOM 885 N N . ILE A 1 108 ? -14.802 2.354 1.460 1.00 95.31 108 ILE A N 1
ATOM 886 C CA . ILE A 1 108 ? -15.239 1.740 2.719 1.00 95.31 108 ILE A CA 1
ATOM 887 C C . ILE A 1 108 ? -15.139 2.748 3.880 1.00 95.31 108 ILE A C 1
ATOM 889 O O . ILE A 1 108 ? -14.315 3.665 3.836 1.00 95.31 108 ILE A O 1
ATOM 893 N N . PRO A 1 109 ? -15.939 2.604 4.953 1.00 96.12 109 PRO A N 1
ATOM 894 C CA . PRO A 1 109 ? -15.931 3.545 6.078 1.00 96.12 109 PRO A CA 1
ATOM 895 C C . PRO A 1 109 ? -14.553 3.744 6.725 1.00 96.12 109 PRO A C 1
ATOM 897 O O . PRO A 1 109 ? -14.224 4.854 7.137 1.00 96.12 109 PRO A O 1
ATOM 900 N N . GLN A 1 110 ? -13.734 2.694 6.767 1.00 96.94 110 GLN A N 1
ATOM 901 C CA . GLN A 1 110 ? -12.394 2.700 7.356 1.00 96.94 110 GLN A CA 1
ATOM 902 C C . GLN A 1 110 ? -11.416 3.626 6.629 1.00 96.94 110 GLN A C 1
ATOM 904 O O . GLN A 1 110 ? -10.500 4.150 7.257 1.00 96.94 110 GLN A O 1
ATOM 909 N N . ALA A 1 111 ? -11.639 3.900 5.339 1.00 97.19 111 ALA A N 1
ATOM 910 C CA . ALA A 1 111 ? -10.818 4.835 4.574 1.00 97.19 111 ALA A CA 1
ATOM 911 C C . ALA A 1 111 ? -11.029 6.302 4.978 1.00 97.19 111 ALA A C 1
ATOM 913 O O . ALA A 1 111 ? -10.219 7.149 4.618 1.00 97.19 111 ALA A O 1
ATOM 914 N N . LYS A 1 112 ? -12.093 6.618 5.727 1.00 97.19 112 LYS A N 1
ATOM 915 C CA . LYS A 1 112 ? -12.366 7.973 6.237 1.00 97.19 112 LYS A CA 1
ATOM 916 C C . LYS A 1 112 ? -11.687 8.254 7.576 1.00 97.19 112 LYS A C 1
ATOM 918 O O . LYS A 1 112 ? -11.704 9.391 8.036 1.00 97.19 112 LYS A O 1
ATOM 923 N N . ILE A 1 113 ? -11.132 7.228 8.217 1.00 97.56 113 ILE A N 1
ATOM 924 C CA . ILE A 1 113 ? -10.429 7.361 9.492 1.00 97.56 113 ILE A CA 1
ATOM 925 C C . ILE A 1 113 ? -9.009 7.875 9.194 1.00 97.56 113 ILE A C 1
ATOM 927 O O . ILE A 1 113 ? -8.346 7.302 8.328 1.00 97.56 113 ILE A O 1
ATOM 931 N N . PRO A 1 114 ? -8.543 8.954 9.853 1.00 98.19 114 PRO A N 1
ATOM 932 C CA . PRO A 1 114 ? -7.169 9.438 9.722 1.00 98.19 114 PRO A CA 1
ATOM 933 C C . PRO A 1 114 ? -6.133 8.358 10.031 1.00 98.19 114 PRO A C 1
ATOM 935 O O . PRO A 1 114 ? -6.373 7.517 10.897 1.00 98.19 114 PRO A O 1
ATOM 938 N N . PHE A 1 115 ? -4.974 8.417 9.371 1.00 98.31 115 PHE A N 1
ATOM 939 C CA . PHE A 1 115 ? -3.871 7.501 9.669 1.00 98.31 115 PHE A CA 1
ATOM 940 C C . PHE A 1 115 ? -3.466 7.573 11.148 1.00 98.31 115 PHE A C 1
ATOM 942 O O . PHE A 1 115 ? -3.249 8.661 11.697 1.00 98.31 115 PHE A O 1
ATOM 949 N N . SER A 1 116 ? -3.339 6.404 11.774 1.00 98.12 116 SER A N 1
ATOM 950 C CA . SER A 1 116 ? -2.909 6.248 13.160 1.00 98.12 116 SER A CA 1
ATOM 951 C C . SER A 1 116 ? -1.487 6.766 13.400 1.00 98.12 116 SER A C 1
ATOM 953 O O . SER A 1 116 ? -0.674 6.886 12.483 1.00 98.12 116 SER A O 1
ATOM 955 N N . GLN A 1 117 ? -1.150 7.061 14.657 1.00 97.94 117 GLN A N 1
ATOM 956 C CA . GLN A 1 117 ? 0.229 7.423 14.993 1.00 97.94 117 GLN A CA 1
ATOM 957 C C . GLN A 1 117 ? 1.185 6.238 14.792 1.00 97.94 117 GLN A C 1
ATOM 959 O O . GLN A 1 117 ? 2.298 6.430 14.321 1.00 97.94 117 GLN A O 1
ATOM 964 N N . GLU A 1 118 ? 0.722 5.008 15.042 1.00 97.88 118 GLU A N 1
ATOM 965 C CA . GLU A 1 118 ? 1.526 3.795 14.860 1.00 97.88 118 GLU A CA 1
ATOM 966 C C . GLU A 1 118 ? 2.007 3.631 13.413 1.00 97.88 118 GLU A C 1
ATOM 968 O O . GLU A 1 118 ? 3.183 3.342 13.193 1.00 97.88 118 GLU A O 1
ATOM 973 N N . ILE A 1 119 ? 1.134 3.834 12.416 1.00 98.06 119 ILE A N 1
ATOM 974 C CA . ILE A 1 119 ? 1.557 3.713 11.014 1.00 98.06 119 ILE A CA 1
ATOM 975 C C . ILE A 1 119 ? 2.492 4.856 10.605 1.00 98.06 119 ILE A C 1
ATOM 977 O O . ILE A 1 119 ? 3.421 4.630 9.833 1.00 98.06 119 ILE A O 1
ATOM 981 N N . LYS A 1 120 ? 2.300 6.065 11.150 1.00 98.19 120 LYS A N 1
ATOM 982 C CA . LYS A 1 120 ? 3.196 7.204 10.904 1.00 98.19 120 LYS A CA 1
ATOM 983 C C . LYS A 1 120 ? 4.591 6.937 11.454 1.00 98.19 120 LYS A C 1
ATOM 985 O O . LYS A 1 120 ? 5.555 7.087 10.712 1.00 98.19 120 LYS A O 1
ATOM 990 N N . ASP A 1 121 ? 4.683 6.494 12.704 1.00 98.12 121 ASP A N 1
ATOM 991 C CA . ASP A 1 121 ? 5.951 6.182 13.370 1.00 98.12 121 ASP A CA 1
ATOM 992 C C . ASP A 1 121 ? 6.685 5.026 12.676 1.00 98.12 121 ASP A C 1
ATOM 994 O O . ASP A 1 121 ? 7.913 5.006 12.640 1.00 98.12 121 ASP A O 1
ATOM 998 N N . LEU A 1 122 ? 5.942 4.077 12.096 1.00 97.88 122 LEU A N 1
ATOM 999 C CA . LEU A 1 122 ? 6.509 2.959 11.343 1.00 97.88 122 LEU A CA 1
ATOM 1000 C C . LEU A 1 122 ? 7.024 3.373 9.957 1.00 97.88 122 LEU A C 1
ATOM 1002 O O . LEU A 1 122 ? 8.067 2.889 9.528 1.00 97.88 122 LEU A O 1
ATOM 1006 N N . VAL A 1 123 ? 6.271 4.203 9.229 1.00 97.81 123 VAL A N 1
ATOM 1007 C CA . VAL A 1 123 ? 6.499 4.440 7.794 1.00 97.81 123 VAL A CA 1
ATOM 1008 C C . VAL A 1 123 ? 7.313 5.704 7.531 1.00 97.81 123 VAL A C 1
ATOM 1010 O O . VAL A 1 123 ? 8.207 5.660 6.689 1.00 97.81 123 VAL A O 1
ATOM 1013 N N . LEU A 1 124 ? 7.046 6.815 8.231 1.00 97.31 124 LEU A N 1
ATOM 1014 C CA . LEU A 1 124 ? 7.708 8.103 7.965 1.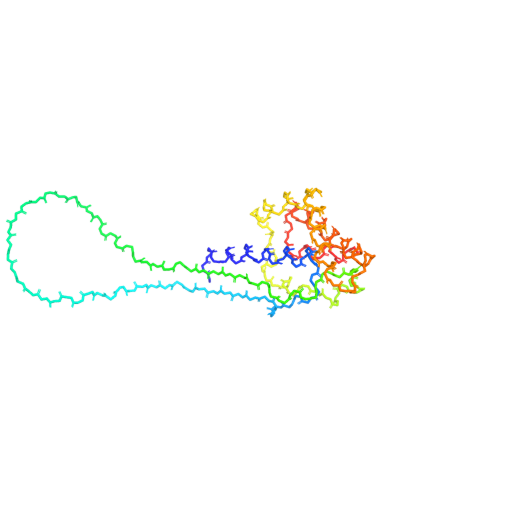00 97.31 124 LEU A CA 1
ATOM 1015 C C . LEU A 1 124 ? 9.240 8.029 8.039 1.00 97.31 124 LEU A C 1
ATOM 1017 O O . LEU A 1 124 ? 9.869 8.531 7.111 1.00 97.31 124 LEU A O 1
ATOM 1021 N N . PRO A 1 125 ? 9.861 7.382 9.049 1.00 97.75 125 PRO A N 1
ATOM 1022 C CA . PRO A 1 125 ? 11.320 7.299 9.116 1.00 97.75 125 PRO A CA 1
ATOM 1023 C C . PRO A 1 125 ? 11.947 6.556 7.933 1.00 97.75 125 PRO A C 1
ATOM 1025 O O . PRO A 1 125 ? 13.098 6.813 7.609 1.00 97.75 125 PRO A O 1
ATOM 1028 N N . LEU A 1 126 ? 11.200 5.643 7.303 1.00 97.19 126 LEU A N 1
ATOM 1029 C CA . LEU A 1 126 ? 11.666 4.875 6.151 1.00 97.19 126 LEU A CA 1
ATOM 1030 C C . LEU A 1 126 ? 11.538 5.695 4.868 1.00 97.19 126 LEU A C 1
ATOM 1032 O O . LEU A 1 126 ? 12.483 5.802 4.101 1.00 97.19 126 LEU A O 1
ATOM 1036 N N . ILE A 1 127 ? 10.367 6.293 4.630 1.00 95.25 127 ILE A N 1
ATOM 1037 C CA . ILE A 1 127 ? 10.090 6.960 3.352 1.00 95.25 127 ILE A CA 1
ATOM 1038 C C . ILE A 1 127 ? 10.661 8.381 3.245 1.00 95.25 127 ILE A C 1
ATOM 1040 O O . ILE A 1 127 ? 10.764 8.900 2.137 1.00 95.25 127 ILE A O 1
ATOM 1044 N N . ASP A 1 128 ? 11.018 9.011 4.369 1.00 94.31 128 ASP A N 1
ATOM 1045 C CA . ASP A 1 128 ? 11.732 10.295 4.380 1.00 94.31 128 ASP A CA 1
ATOM 1046 C C . ASP A 1 128 ? 13.262 10.123 4.259 1.00 94.31 128 ASP A C 1
ATOM 1048 O O . ASP A 1 128 ? 13.958 11.097 3.965 1.00 94.31 128 ASP A O 1
ATOM 1052 N N . ASP A 1 129 ? 13.798 8.914 4.469 1.00 96.56 129 ASP A N 1
ATOM 1053 C CA . ASP A 1 129 ? 15.225 8.625 4.307 1.00 96.56 129 ASP A CA 1
ATOM 1054 C C . ASP A 1 129 ? 15.553 8.302 2.845 1.00 96.56 129 ASP A C 1
ATOM 1056 O O . ASP A 1 129 ? 15.167 7.266 2.305 1.00 96.56 129 ASP A O 1
ATOM 1060 N N . MET A 1 130 ? 16.314 9.190 2.203 1.00 93.00 130 MET A N 1
ATOM 1061 C CA . MET A 1 130 ? 16.732 9.009 0.812 1.00 93.00 130 MET A CA 1
ATOM 1062 C C . MET A 1 130 ? 17.606 7.765 0.620 1.00 93.00 130 MET A C 1
ATOM 1064 O O . MET A 1 130 ? 17.491 7.126 -0.420 1.00 93.00 130 MET A O 1
ATOM 1068 N N . ASN A 1 131 ? 18.419 7.377 1.611 1.00 96.56 131 ASN A N 1
ATOM 1069 C CA . ASN A 1 131 ? 19.270 6.188 1.486 1.00 96.56 131 ASN A CA 1
ATOM 1070 C C . ASN A 1 131 ? 18.413 4.919 1.436 1.00 96.56 131 ASN A C 1
ATOM 1072 O O . ASN A 1 131 ? 18.612 4.071 0.576 1.00 96.56 131 ASN A O 1
ATOM 1076 N N . PHE A 1 132 ? 17.400 4.829 2.305 1.00 96.88 132 PHE A N 1
ATOM 1077 C CA . PHE A 1 132 ? 16.453 3.715 2.288 1.00 96.88 132 PHE A CA 1
ATOM 1078 C C . PHE A 1 132 ? 15.708 3.615 0.948 1.00 96.88 132 PHE A C 1
ATOM 1080 O O . PHE A 1 132 ? 15.487 2.515 0.442 1.00 96.88 132 PHE A O 1
ATOM 1087 N N . ILE A 1 133 ? 15.314 4.750 0.363 1.00 95.88 133 ILE A N 1
ATOM 1088 C CA . ILE A 1 133 ? 14.635 4.769 -0.939 1.00 95.88 133 ILE A CA 1
ATOM 1089 C C . ILE A 1 133 ? 15.568 4.335 -2.074 1.00 95.88 133 ILE A C 1
ATOM 1091 O O . ILE A 1 133 ? 15.135 3.578 -2.942 1.00 95.88 133 ILE A O 1
ATOM 1095 N N . GLU A 1 134 ? 16.824 4.781 -2.074 1.00 95.25 134 GLU A N 1
ATOM 1096 C CA . GLU A 1 134 ? 17.829 4.336 -3.046 1.00 95.25 134 GLU A CA 1
ATOM 1097 C C . GLU A 1 134 ? 18.076 2.824 -2.938 1.00 95.25 134 GLU A C 1
ATOM 1099 O O . GLU A 1 134 ? 17.972 2.123 -3.947 1.00 95.25 134 GLU A O 1
ATOM 1104 N N . ASP A 1 135 ? 18.268 2.308 -1.721 1.00 97.50 135 ASP A N 1
ATOM 1105 C CA . ASP A 1 135 ? 18.432 0.872 -1.458 1.00 97.50 135 ASP A CA 1
ATOM 1106 C C . ASP A 1 135 ? 17.208 0.068 -1.938 1.00 97.50 135 ASP A C 1
ATOM 1108 O O . ASP A 1 135 ? 17.343 -0.951 -2.620 1.00 97.50 135 ASP A O 1
ATOM 1112 N N . LEU A 1 136 ? 15.991 0.554 -1.661 1.00 96.62 136 LEU A N 1
ATOM 1113 C CA . LEU A 1 136 ? 14.747 -0.066 -2.131 1.00 96.62 136 LEU A CA 1
ATOM 1114 C C . LEU A 1 136 ? 14.669 -0.109 -3.665 1.00 96.62 136 LEU A C 1
ATOM 1116 O O . LEU A 1 136 ? 14.228 -1.110 -4.238 1.00 96.62 136 LEU A O 1
ATOM 1120 N N . ILE A 1 137 ? 15.064 0.971 -4.343 1.00 96.19 137 ILE A N 1
ATOM 1121 C CA . ILE A 1 137 ? 15.085 1.033 -5.809 1.00 96.19 137 ILE A CA 1
ATOM 1122 C C . ILE A 1 137 ? 16.107 0.039 -6.368 1.00 96.19 137 ILE A C 1
ATOM 1124 O O . ILE A 1 137 ? 15.804 -0.656 -7.343 1.00 96.19 137 ILE A O 1
ATOM 1128 N N . ASP A 1 138 ? 17.283 -0.082 -5.757 1.00 97.38 138 ASP A N 1
ATOM 1129 C CA . ASP A 1 138 ? 18.318 -1.025 -6.186 1.00 97.38 138 ASP A CA 1
ATOM 1130 C C . ASP A 1 138 ? 17.909 -2.493 -5.974 1.00 97.38 138 ASP A C 1
ATOM 1132 O O . ASP A 1 138 ? 18.128 -3.338 -6.859 1.00 97.38 138 ASP A O 1
ATOM 1136 N N . ASP A 1 139 ? 17.226 -2.799 -4.871 1.00 98.00 139 ASP A N 1
ATOM 1137 C CA . ASP A 1 139 ? 16.627 -4.113 -4.620 1.00 98.00 139 ASP A CA 1
ATOM 1138 C C . ASP A 1 139 ? 15.560 -4.450 -5.674 1.00 98.00 139 ASP A C 1
ATOM 1140 O O . ASP A 1 139 ? 15.591 -5.524 -6.293 1.00 98.00 139 ASP A O 1
ATOM 1144 N N . LEU A 1 140 ? 14.650 -3.510 -5.959 1.00 97.44 140 LEU A N 1
ATOM 1145 C CA . LEU A 1 140 ? 13.634 -3.665 -7.007 1.00 97.44 140 LEU A CA 1
ATOM 1146 C C . LEU A 1 140 ? 14.269 -3.849 -8.385 1.00 97.44 140 LEU A C 1
ATOM 1148 O O . LEU A 1 140 ? 13.821 -4.686 -9.173 1.00 97.44 140 LEU A O 1
ATOM 1152 N N . ARG A 1 141 ? 15.345 -3.118 -8.678 1.00 97.12 141 ARG A N 1
ATOM 1153 C CA . ARG A 1 141 ? 16.083 -3.241 -9.935 1.00 97.12 141 ARG A CA 1
ATOM 1154 C C . ARG A 1 141 ? 16.706 -4.621 -10.080 1.00 97.12 141 ARG A C 1
ATOM 1156 O O . ARG A 1 141 ? 16.666 -5.202 -11.165 1.00 97.12 141 ARG A O 1
ATOM 1163 N N . THR A 1 142 ? 17.282 -5.148 -9.004 1.00 97.75 142 THR A N 1
ATOM 1164 C CA . THR A 1 142 ? 17.865 -6.494 -8.970 1.00 97.75 142 THR A CA 1
ATOM 1165 C C . THR A 1 142 ? 16.802 -7.559 -9.218 1.00 97.75 142 THR A C 1
ATOM 1167 O O . THR A 1 142 ? 17.040 -8.490 -9.990 1.00 97.75 142 THR A O 1
ATOM 1170 N N . LEU A 1 143 ? 15.611 -7.393 -8.639 1.00 97.06 143 LEU A N 1
ATOM 1171 C CA . LEU A 1 143 ? 14.473 -8.277 -8.876 1.00 97.06 143 LEU A CA 1
ATOM 1172 C C . LEU A 1 143 ? 13.973 -8.198 -10.328 1.00 97.06 143 LEU A C 1
ATOM 1174 O O . LEU A 1 143 ? 13.828 -9.227 -10.984 1.00 97.06 143 LEU A O 1
ATOM 1178 N N . PHE A 1 144 ? 13.744 -6.996 -10.861 1.00 95.88 144 PHE A N 1
ATOM 1179 C CA . PHE A 1 144 ? 13.136 -6.813 -12.187 1.00 95.88 144 PHE A CA 1
ATOM 1180 C C . PHE A 1 144 ? 14.076 -7.250 -13.319 1.00 95.88 144 PHE A C 1
ATOM 1182 O O . PHE A 1 144 ? 13.615 -7.751 -14.342 1.00 95.88 144 PHE A O 1
ATOM 1189 N N . LYS A 1 145 ? 15.398 -7.149 -13.120 1.00 96.38 145 LYS A N 1
ATOM 1190 C CA . LYS A 1 145 ? 16.420 -7.659 -14.054 1.00 96.38 145 LYS A CA 1
ATOM 1191 C C . LYS A 1 145 ? 16.392 -9.176 -14.258 1.00 96.38 145 LYS A C 1
ATOM 1193 O O . LYS A 1 145 ? 17.036 -9.661 -15.185 1.00 96.38 145 LYS A O 1
ATOM 1198 N N . GLN A 1 146 ? 15.701 -9.933 -13.403 1.00 96.50 146 GLN A N 1
ATOM 1199 C CA . GLN A 1 146 ? 15.528 -11.375 -13.606 1.00 96.50 146 GLN A CA 1
ATOM 1200 C C . GLN A 1 146 ? 14.643 -11.680 -14.823 1.00 96.50 146 GLN A C 1
ATOM 1202 O O . GLN A 1 146 ? 14.751 -12.764 -15.401 1.00 96.50 146 GLN A O 1
ATOM 1207 N N . ASP A 1 147 ? 13.793 -10.733 -15.233 1.00 95.19 147 ASP A N 1
ATOM 1208 C CA . ASP A 1 147 ? 12.992 -10.861 -16.442 1.00 95.19 147 ASP A CA 1
ATOM 1209 C C . ASP A 1 147 ? 13.843 -10.663 -17.707 1.00 95.19 147 ASP A C 1
ATOM 1211 O O . ASP A 1 147 ? 14.624 -9.718 -17.829 1.00 95.19 147 ASP A O 1
ATOM 1215 N N . LYS A 1 148 ? 13.672 -11.553 -18.692 1.00 94.25 148 LYS A N 1
ATOM 1216 C CA . LYS A 1 148 ? 14.437 -11.504 -19.953 1.00 94.25 148 LYS A CA 1
ATOM 1217 C C . LYS A 1 148 ? 14.106 -10.277 -20.808 1.00 94.25 148 LYS A C 1
ATOM 1219 O O . LYS A 1 148 ? 14.911 -9.913 -21.661 1.00 94.25 148 LYS A O 1
ATOM 1224 N N . GLY A 1 149 ? 12.924 -9.695 -20.624 1.00 94.81 149 GLY A N 1
ATOM 1225 C CA . GLY A 1 149 ? 12.435 -8.506 -21.313 1.00 94.81 149 GLY A CA 1
ATOM 1226 C C . GLY A 1 149 ? 12.664 -7.211 -20.536 1.00 94.81 149 GLY A C 1
ATOM 1227 O O . GLY A 1 149 ? 12.073 -6.197 -20.901 1.00 94.81 149 GLY A O 1
ATOM 1228 N N . PHE A 1 150 ? 13.492 -7.224 -19.486 1.00 96.44 150 PHE A N 1
ATOM 1229 C CA . PHE A 1 150 ? 13.778 -6.036 -18.690 1.00 96.44 150 PHE A CA 1
ATOM 1230 C C . PHE A 1 150 ? 14.286 -4.867 -19.552 1.00 96.44 150 PHE A C 1
ATOM 1232 O O . PHE A 1 150 ? 15.323 -4.959 -20.213 1.00 96.44 150 PHE A O 1
ATOM 1239 N N . ASP A 1 151 ? 13.581 -3.738 -19.475 1.00 96.56 151 ASP A N 1
ATOM 1240 C CA . ASP A 1 151 ? 13.971 -2.463 -20.071 1.00 96.56 151 ASP A CA 1
ATOM 1241 C C . ASP A 1 151 ? 14.289 -1.459 -18.957 1.00 96.56 151 ASP A C 1
ATOM 1243 O O . ASP A 1 151 ? 13.419 -1.066 -18.175 1.00 96.56 151 ASP A O 1
ATOM 1247 N N . GLY A 1 152 ? 15.545 -1.011 -18.907 1.00 96.06 152 GLY A N 1
ATOM 1248 C CA . GLY A 1 152 ? 15.997 -0.027 -17.928 1.00 96.06 152 GLY A CA 1
ATOM 1249 C C . GLY A 1 152 ? 15.244 1.300 -18.024 1.00 96.06 152 GLY A C 1
ATOM 1250 O O . GLY A 1 152 ? 14.910 1.873 -16.995 1.00 96.06 152 GLY A O 1
ATOM 1251 N N . HIS A 1 153 ? 14.903 1.775 -19.224 1.00 95.50 153 HIS A N 1
ATOM 1252 C CA . HIS A 1 153 ? 14.155 3.025 -19.373 1.00 95.50 153 HIS A CA 1
ATOM 1253 C C . HIS A 1 153 ? 12.718 2.904 -18.861 1.00 95.50 153 HIS A C 1
ATOM 1255 O O . HIS A 1 153 ? 12.180 3.866 -18.308 1.00 95.50 153 HIS A O 1
ATOM 1261 N N . LEU A 1 154 ? 12.091 1.740 -19.041 1.00 94.56 154 LEU A N 1
ATOM 1262 C CA . LEU A 1 154 ? 10.765 1.468 -18.491 1.00 94.56 154 LEU A CA 1
ATOM 1263 C C . LEU A 1 154 ? 10.813 1.409 -16.962 1.00 94.56 154 LEU A C 1
ATOM 1265 O O . LEU A 1 154 ? 9.967 2.018 -16.310 1.00 94.56 154 LEU A O 1
ATOM 1269 N N . PHE A 1 155 ? 11.831 0.748 -16.410 1.00 97.00 155 PHE A N 1
ATOM 1270 C CA . PHE A 1 155 ? 12.061 0.670 -14.971 1.00 97.00 155 PHE A CA 1
ATOM 1271 C C . PHE A 1 155 ? 12.208 2.056 -14.332 1.00 97.00 155 PHE A C 1
ATOM 1273 O O . PHE A 1 155 ? 11.501 2.360 -13.373 1.00 97.00 155 PHE A O 1
ATOM 1280 N N . GLU A 1 156 ? 13.030 2.942 -14.904 1.00 96.12 156 GLU A N 1
ATOM 1281 C CA . GLU A 1 156 ? 13.185 4.313 -14.387 1.00 96.12 156 GLU A CA 1
ATOM 1282 C C . GLU A 1 156 ? 11.850 5.079 -14.367 1.00 96.12 156 GLU A C 1
ATOM 1284 O O . GLU A 1 156 ? 11.550 5.829 -13.433 1.00 96.12 156 GLU A O 1
ATOM 1289 N N . ARG A 1 157 ? 10.994 4.863 -15.375 1.00 94.81 157 ARG A N 1
ATOM 1290 C CA . ARG A 1 157 ? 9.648 5.454 -15.408 1.00 94.81 157 ARG A CA 1
ATOM 1291 C C . ARG A 1 157 ? 8.739 4.878 -14.319 1.00 94.81 157 ARG A C 1
ATOM 1293 O O . ARG A 1 157 ? 8.006 5.641 -13.694 1.00 94.81 157 ARG A O 1
ATOM 1300 N N . GLN A 1 158 ? 8.802 3.571 -14.057 1.00 95.00 158 GLN A N 1
ATOM 1301 C CA . GLN A 1 158 ? 8.073 2.939 -12.947 1.00 95.00 158 GLN A CA 1
ATOM 1302 C C . GLN A 1 158 ? 8.522 3.506 -11.593 1.00 95.00 158 GLN A C 1
ATOM 1304 O O . GLN A 1 158 ? 7.680 3.878 -10.774 1.00 95.00 158 GLN A O 1
ATOM 1309 N N . MET A 1 159 ? 9.832 3.641 -11.372 1.00 96.19 159 MET A N 1
ATOM 1310 C CA . MET A 1 159 ? 10.374 4.200 -10.128 1.00 96.19 159 MET A CA 1
ATOM 1311 C C . MET A 1 159 ? 10.026 5.681 -9.966 1.00 96.19 159 MET A C 1
ATOM 1313 O O . MET A 1 159 ? 9.710 6.114 -8.862 1.00 96.19 159 MET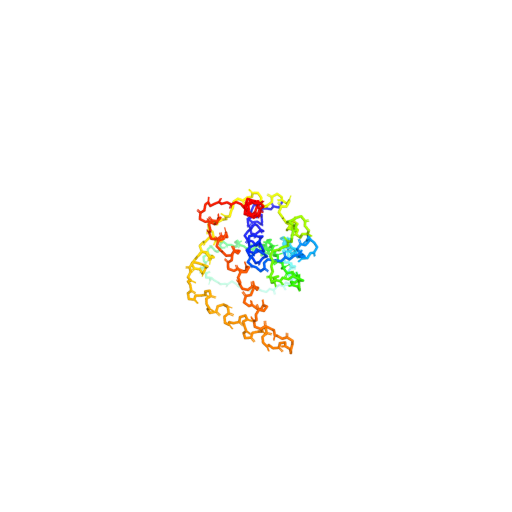 A O 1
ATOM 1317 N N . SER A 1 160 ? 9.965 6.443 -11.062 1.00 93.94 160 SER A N 1
ATOM 1318 C CA . SER A 1 160 ? 9.498 7.836 -11.035 1.00 93.94 160 SER A CA 1
ATOM 1319 C C . SER A 1 160 ? 8.055 7.951 -10.526 1.00 93.94 160 SER A C 1
ATOM 1321 O O . SER A 1 160 ? 7.749 8.837 -9.727 1.00 93.94 160 SER A O 1
ATOM 1323 N N . VAL A 1 161 ? 7.166 7.037 -10.943 1.00 94.00 161 VAL A N 1
ATOM 1324 C CA . VAL A 1 161 ? 5.789 6.971 -10.423 1.00 94.00 161 VAL A CA 1
ATOM 1325 C C . VAL A 1 161 ? 5.794 6.611 -8.939 1.00 94.00 161 VAL A C 1
ATOM 1327 O O . VAL A 1 161 ? 5.148 7.303 -8.154 1.00 94.00 161 VAL A O 1
ATOM 1330 N N . MET A 1 162 ? 6.534 5.571 -8.541 1.00 95.31 162 MET A N 1
ATOM 1331 C CA . MET A 1 162 ? 6.639 5.143 -7.140 1.00 95.31 162 MET A CA 1
ATOM 1332 C C . MET A 1 162 ? 7.142 6.277 -6.236 1.00 95.31 162 MET A C 1
ATOM 1334 O O . MET A 1 162 ? 6.553 6.540 -5.191 1.00 95.31 162 MET A O 1
ATOM 1338 N N . HIS A 1 163 ? 8.173 7.007 -6.663 1.00 93.06 163 HIS A N 1
ATOM 1339 C CA . HIS A 1 163 ? 8.709 8.152 -5.932 1.00 93.06 163 H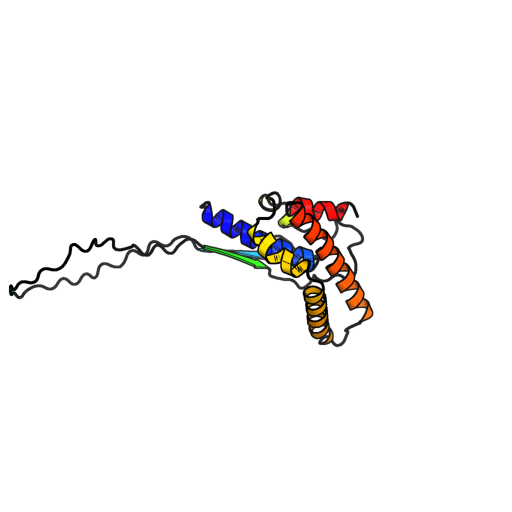IS A CA 1
ATOM 1340 C C . HIS A 1 163 ? 7.661 9.264 -5.771 1.00 93.06 163 HIS A C 1
ATOM 1342 O O . HIS A 1 163 ? 7.478 9.798 -4.679 1.00 93.06 163 HIS A O 1
ATOM 1348 N N . GLY A 1 164 ? 6.889 9.561 -6.824 1.00 92.81 164 GLY A N 1
ATOM 1349 C CA . GLY A 1 164 ? 5.754 10.486 -6.740 1.00 92.81 164 GLY A CA 1
ATOM 1350 C C . GLY A 1 164 ? 4.677 10.038 -5.740 1.00 92.81 164 GLY A C 1
ATOM 1351 O O . GLY A 1 164 ? 4.161 10.862 -4.981 1.00 92.81 164 GLY A O 1
ATOM 1352 N N . GLN A 1 165 ? 4.368 8.736 -5.681 1.00 94.00 165 GLN A N 1
ATOM 1353 C CA . GLN A 1 165 ? 3.463 8.187 -4.660 1.00 94.00 165 GLN A CA 1
ATOM 1354 C C . GLN A 1 165 ? 4.036 8.377 -3.255 1.00 94.00 165 GLN A C 1
ATOM 1356 O O . GLN A 1 165 ? 3.329 8.838 -2.362 1.00 94.00 165 GLN A O 1
ATOM 1361 N N . ILE A 1 166 ? 5.318 8.076 -3.059 1.00 95.31 166 ILE A N 1
ATOM 1362 C CA . ILE A 1 166 ? 5.993 8.219 -1.766 1.00 95.31 166 ILE A CA 1
ATOM 1363 C C . ILE A 1 166 ? 5.945 9.669 -1.269 1.00 95.31 166 ILE A C 1
ATOM 1365 O O . ILE A 1 166 ? 5.583 9.901 -0.115 1.00 95.31 166 ILE A O 1
ATOM 1369 N N . LEU A 1 167 ? 6.216 10.648 -2.135 1.00 93.56 167 LEU A N 1
ATOM 1370 C CA . LEU A 1 167 ? 6.151 12.069 -1.778 1.00 93.56 167 LEU A CA 1
ATOM 1371 C C . LEU A 1 167 ? 4.745 12.483 -1.321 1.00 93.56 167 LEU A C 1
ATOM 1373 O O . LEU A 1 167 ? 4.583 13.079 -0.253 1.00 93.56 167 LEU A O 1
ATOM 1377 N N . ASN A 1 168 ? 3.717 12.116 -2.091 1.00 93.88 168 ASN A N 1
ATOM 1378 C CA . ASN A 1 168 ? 2.325 12.407 -1.738 1.00 93.88 168 ASN A CA 1
ATOM 1379 C C . ASN A 1 168 ? 1.914 11.724 -0.426 1.00 93.88 168 ASN A C 1
ATOM 1381 O O . ASN A 1 168 ? 1.186 12.303 0.383 1.00 93.88 168 ASN A O 1
ATOM 1385 N N . LEU A 1 169 ? 2.385 10.495 -0.210 1.00 96.19 169 LEU A N 1
ATOM 1386 C CA . LEU A 1 169 ? 2.119 9.737 1.002 1.00 96.19 169 LEU A CA 1
ATOM 1387 C C . LEU A 1 169 ? 2.785 10.370 2.229 1.00 96.19 169 LEU A C 1
ATOM 1389 O O . LEU A 1 169 ? 2.119 10.532 3.250 1.00 96.19 169 LEU A O 1
ATOM 1393 N N . SER A 1 170 ? 4.060 10.760 2.129 1.00 96.00 170 SER A N 1
ATOM 1394 C CA . SER A 1 170 ? 4.792 11.433 3.212 1.00 96.00 170 SER A CA 1
ATOM 1395 C C . SER A 1 170 ? 4.062 12.703 3.653 1.00 96.00 170 SER A C 1
ATOM 1397 O O . SER A 1 170 ? 3.791 12.882 4.845 1.00 96.00 170 SER A O 1
ATOM 1399 N N . GLN A 1 171 ? 3.629 13.533 2.697 1.00 94.81 171 GLN A N 1
ATOM 1400 C CA . GLN A 1 171 ? 2.854 14.738 2.993 1.00 94.81 171 GLN A CA 1
ATOM 1401 C C . GLN A 1 171 ? 1.519 14.407 3.680 1.00 94.81 171 GLN A C 1
ATOM 1403 O O . GLN A 1 171 ? 1.193 14.980 4.717 1.00 94.81 171 GLN A O 1
ATOM 1408 N N . ALA A 1 172 ? 0.767 13.432 3.167 1.00 95.88 172 ALA A N 1
ATOM 1409 C CA . ALA A 1 172 ? -0.516 13.048 3.753 1.00 95.88 172 ALA A CA 1
ATOM 1410 C C . ALA A 1 172 ? -0.393 12.480 5.178 1.00 95.88 172 ALA A C 1
ATOM 1412 O O . ALA A 1 172 ? -1.255 12.744 6.020 1.00 95.88 172 ALA A O 1
ATOM 1413 N N . LEU A 1 173 ? 0.666 11.718 5.461 1.00 96.88 173 LEU A N 1
ATOM 1414 C CA . LEU A 1 173 ? 0.948 11.197 6.799 1.00 96.88 173 LEU A CA 1
ATOM 1415 C C . LEU A 1 173 ? 1.289 12.331 7.778 1.00 96.88 173 LEU A C 1
ATOM 1417 O O . LEU A 1 173 ? 0.761 12.342 8.897 1.00 96.88 173 LEU A O 1
ATOM 1421 N N . LYS A 1 174 ? 2.102 13.304 7.344 1.00 96.19 174 LYS A N 1
ATOM 1422 C CA . LYS A 1 174 ? 2.459 14.507 8.120 1.00 96.19 174 LYS A CA 1
ATOM 1423 C C . LYS A 1 174 ? 1.242 15.380 8.427 1.00 96.19 174 LYS A C 1
ATOM 1425 O O . LYS A 1 174 ? 1.068 15.788 9.572 1.00 96.19 174 LYS A O 1
ATOM 1430 N N . ASP A 1 175 ? 0.355 15.567 7.452 1.00 95.81 175 ASP A N 1
ATOM 1431 C CA . ASP A 1 175 ? -0.872 16.363 7.604 1.00 95.81 175 ASP A CA 1
ATOM 1432 C C . ASP A 1 175 ? -1.967 15.648 8.414 1.00 95.81 175 ASP A C 1
ATOM 1434 O O . ASP A 1 175 ? -2.977 16.249 8.779 1.00 95.81 175 ASP A O 1
ATOM 1438 N N . GLY A 1 176 ? -1.788 14.357 8.715 1.00 95.31 176 GLY A N 1
ATOM 1439 C CA . GLY A 1 176 ? -2.791 13.562 9.422 1.00 95.31 176 GLY A CA 1
ATOM 1440 C C . GLY A 1 176 ? -4.046 13.297 8.596 1.00 95.31 176 GLY A C 1
ATOM 1441 O O . GLY A 1 176 ? -5.137 13.185 9.153 1.00 95.31 176 GLY A O 1
ATOM 1442 N N . ASN A 1 177 ? -3.889 13.172 7.279 1.00 96.44 177 ASN A N 1
ATOM 1443 C CA . ASN A 1 177 ? -4.976 12.830 6.373 1.00 96.44 177 ASN A CA 1
ATOM 1444 C C . ASN A 1 177 ? -5.452 11.379 6.579 1.00 96.44 177 ASN A C 1
ATOM 1446 O O . ASN A 1 177 ? -4.778 10.536 7.170 1.00 96.44 177 ASN A O 1
ATOM 1450 N N . SER A 1 178 ? -6.640 11.084 6.066 1.00 97.62 178 SER A N 1
ATOM 1451 C CA . SER A 1 178 ? -7.184 9.729 5.933 1.00 97.62 178 SER A CA 1
ATOM 1452 C C . SER A 1 178 ? -6.804 9.096 4.586 1.00 97.62 178 SER A C 1
ATOM 1454 O O . SER A 1 178 ? -6.499 9.825 3.633 1.00 97.62 178 SER A O 1
ATOM 1456 N N . PRO A 1 179 ? -6.882 7.759 4.445 1.00 97.31 179 PRO A N 1
ATOM 1457 C CA . PRO A 1 179 ? -6.713 7.078 3.159 1.00 97.31 179 PRO A CA 1
ATOM 1458 C C . PRO A 1 179 ? -7.581 7.654 2.030 1.00 97.31 179 PRO A C 1
ATOM 1460 O O . PRO A 1 179 ? -7.134 7.762 0.890 1.00 97.31 179 PRO A O 1
ATOM 1463 N N . MET A 1 180 ? -8.816 8.064 2.334 1.00 94.75 180 MET A N 1
ATOM 1464 C CA . MET A 1 180 ? -9.721 8.674 1.359 1.00 94.75 180 MET A CA 1
ATOM 1465 C C . MET A 1 180 ? -9.213 10.045 0.888 1.00 94.75 180 MET A C 1
ATOM 1467 O O . MET A 1 180 ? -9.272 10.342 -0.302 1.00 94.75 180 MET A O 1
ATOM 1471 N N . GLN A 1 181 ? -8.686 10.870 1.795 1.00 94.25 181 GLN A N 1
ATOM 1472 C CA . GLN A 1 181 ? -8.107 12.173 1.444 1.00 94.25 181 GLN A CA 1
ATOM 1473 C C . GLN A 1 181 ? -6.806 12.017 0.646 1.00 94.25 181 GLN A C 1
ATOM 1475 O O . GLN A 1 181 ? -6.595 12.739 -0.325 1.00 94.25 181 GLN A O 1
ATOM 1480 N N . LEU A 1 182 ? -5.973 11.029 0.994 1.00 94.00 182 LEU A N 1
ATOM 1481 C CA . LEU A 1 182 ? -4.753 10.696 0.251 1.00 94.00 182 LEU A CA 1
ATOM 1482 C C . LEU A 1 182 ? -5.048 10.458 -1.239 1.00 94.00 182 LEU A C 1
ATOM 1484 O O . LEU A 1 182 ? -4.411 11.054 -2.105 1.00 94.00 182 LEU A O 1
ATOM 1488 N N . VAL A 1 183 ? -6.055 9.637 -1.551 1.00 90.31 183 VAL A N 1
ATOM 1489 C CA . VAL A 1 183 ? -6.403 9.322 -2.948 1.00 90.31 183 VAL A CA 1
ATOM 1490 C C . VAL A 1 183 ? -7.148 10.455 -3.660 1.00 90.31 183 VAL A C 1
ATOM 1492 O O . VAL A 1 183 ? -7.161 10.492 -4.887 1.00 90.31 183 VAL A O 1
ATOM 1495 N N . GLN A 1 184 ? -7.769 11.377 -2.920 1.00 83.75 184 GLN A N 1
ATOM 1496 C CA . GLN A 1 184 ? -8.387 12.582 -3.485 1.00 83.75 184 GLN A CA 1
ATOM 1497 C C . GLN A 1 184 ? -7.342 13.620 -3.889 1.00 83.75 184 GLN A C 1
ATOM 1499 O O . GLN A 1 184 ? -7.504 14.259 -4.924 1.00 83.75 184 GLN A O 1
ATOM 1504 N N . ASN A 1 185 ? -6.246 13.740 -3.140 1.00 69.19 185 ASN A N 1
ATOM 1505 C CA . ASN A 1 185 ? -5.142 14.631 -3.503 1.00 69.19 185 ASN A CA 1
ATOM 1506 C C . ASN A 1 185 ? -4.489 14.210 -4.831 1.00 69.19 185 ASN A C 1
ATOM 1508 O O . ASN A 1 185 ? -4.071 15.064 -5.607 1.00 69.19 185 ASN A O 1
ATOM 1512 N N . LEU A 1 186 ? -4.504 12.909 -5.147 1.00 61.78 186 LEU A N 1
ATOM 1513 C CA . LEU A 1 186 ? -4.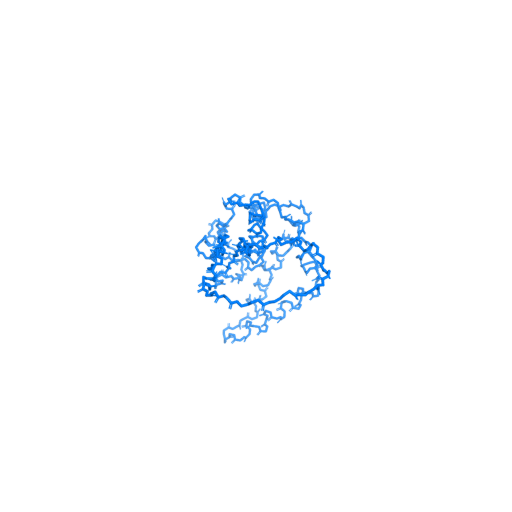089 12.381 -6.450 1.00 61.78 186 LEU A CA 1
ATOM 1514 C C . LEU A 1 186 ? -5.005 12.828 -7.610 1.00 61.78 186 LEU A C 1
ATOM 1516 O O . LEU A 1 186 ? -4.579 12.788 -8.755 1.00 61.78 186 LEU A O 1
ATOM 1520 N N . GLN A 1 187 ? -6.255 13.234 -7.349 1.00 52.25 187 GLN A N 1
ATOM 1521 C CA . GLN A 1 187 ? -7.195 13.689 -8.390 1.00 52.25 187 GLN A CA 1
ATOM 1522 C C . GLN A 1 187 ? -6.981 15.153 -8.805 1.00 52.25 187 GLN A C 1
ATOM 1524 O O . GLN A 1 187 ? -7.614 15.598 -9.763 1.00 52.25 187 GLN A O 1
ATOM 1529 N N . LEU A 1 188 ? -6.160 15.910 -8.067 1.00 42.41 188 LEU A N 1
ATOM 1530 C CA . LEU A 1 188 ? -5.945 17.348 -8.273 1.00 42.41 188 LEU A CA 1
ATOM 1531 C C . LEU A 1 188 ? -4.622 17.686 -8.984 1.00 42.41 188 LEU A C 1
ATOM 1533 O O . LEU A 1 188 ? -4.413 18.855 -9.311 1.00 42.41 188 LEU A O 1
ATOM 1537 N N . LEU A 1 189 ? -3.761 16.691 -9.218 1.00 40.69 189 LEU A N 1
ATOM 1538 C CA . LEU A 1 189 ? -2.525 16.779 -10.008 1.00 40.69 189 LEU A CA 1
ATOM 1539 C C . LEU A 1 189 ? -2.737 16.139 -11.384 1.00 40.69 189 LEU A C 1
ATOM 1541 O O . LEU A 1 189 ? -2.212 16.704 -12.367 1.00 40.69 189 LEU A O 1
#

InterPro domains:
  IPR000403 Phosphatidylinositol 3-/4-kinase, catalytic domain [PF00454] (7-165)
  IPR000403 Phosphatidylinositol 3-/4-kinase, catalytic domain [PS50290] (1-189)
  IPR039756 Type II phosphatidylinositol 4-kinase Lsb6/PI4K2 [PTHR12865] (2-185)

Sequence (189 aa):
MPPSIQEKFQRQFERLVILDYITRNTDRSNDNWLIKYTPPVVRNQPRSNSGATAGGDANNKEEEMQETTDWECIDKPDISIAAIDNGLAFPFKHPDSWRAYPYHWAWIPQAKIPFSQEIKDLVLPLIDDMNFIEDLIDDLRTLFKQDKGFDGHLFERQMSVMHGQILNLSQALKDGNSPMQLVQNLQLL

Secondary structure (DSSP, 8-state):
--HHHHHHHHHHHHHHHHHHHHTT-S---SSSEEEEEE--EE-------------------------------EE--EEEEEE---TT---SS--SSTTSS--GGGGSGGGGSPPPHHHHHHHHHHHT-HHHHHHHHHHHHHHHTTSTT--HHHHHHHHHHHHHHHHHHHHHHHTT--HHHHHHHTT--

Radius of gyration: 25.94 Å; chains: 1; bounding box: 36×63×80 Å